Protein AF-A0AAD9M1E2-F1 (afdb_monomer)

Structure (mmCIF, N/CA/C/O backbone):
data_AF-A0AAD9M1E2-F1
#
_entry.id   AF-A0AAD9M1E2-F1
#
loop_
_atom_site.group_PDB
_atom_site.id
_atom_site.type_symbol
_atom_site.label_atom_id
_atom_site.label_alt_id
_atom_site.label_comp_id
_atom_site.label_asym_id
_atom_site.label_entity_id
_atom_site.label_seq_id
_atom_site.pdbx_PDB_ins_code
_atom_site.Cartn_x
_atom_site.Cartn_y
_atom_site.Cartn_z
_atom_site.occupancy
_atom_site.B_iso_or_equiv
_atom_site.auth_seq_id
_atom_site.auth_comp_id
_atom_site.auth_asym_id
_atom_site.auth_atom_id
_atom_site.pdbx_PDB_model_num
ATOM 1 N N . MET A 1 1 ? 12.671 77.437 8.524 1.00 38.94 1 MET A N 1
ATOM 2 C CA . MET A 1 1 ? 13.051 76.058 8.147 1.00 38.94 1 MET A CA 1
ATOM 3 C C . MET A 1 1 ? 11.939 75.132 8.606 1.00 38.94 1 MET A C 1
ATOM 5 O O . MET A 1 1 ? 11.630 75.122 9.789 1.00 38.94 1 MET A O 1
ATOM 9 N N . TYR A 1 2 ? 11.272 74.473 7.661 1.00 37.12 2 TYR A N 1
ATOM 10 C CA . TYR A 1 2 ? 10.116 73.608 7.900 1.00 37.12 2 TYR A CA 1
ATOM 11 C C . TYR A 1 2 ? 10.569 72.243 8.439 1.00 37.12 2 TYR A C 1
ATOM 13 O O . TYR A 1 2 ? 11.378 71.575 7.800 1.00 37.12 2 TYR A O 1
ATOM 21 N N . PHE A 1 3 ? 10.037 71.824 9.589 1.00 41.28 3 PHE A N 1
ATOM 22 C CA . PHE A 1 3 ? 10.132 70.441 10.062 1.00 41.28 3 PHE A CA 1
ATOM 23 C C . PHE A 1 3 ? 9.045 69.613 9.367 1.00 41.28 3 PHE A C 1
ATOM 25 O O . PHE A 1 3 ? 7.863 69.728 9.683 1.00 41.28 3 PHE A O 1
ATOM 32 N N . GLY A 1 4 ? 9.449 68.805 8.386 1.00 37.62 4 GLY A N 1
ATOM 33 C CA . GLY A 1 4 ? 8.592 67.808 7.750 1.00 37.62 4 GLY A CA 1
ATOM 34 C C . GLY A 1 4 ? 8.407 66.603 8.669 1.00 37.62 4 GLY A C 1
ATOM 35 O O . GLY A 1 4 ? 9.309 65.780 8.803 1.00 37.62 4 GLY A O 1
ATOM 36 N N . GLY A 1 5 ? 7.241 66.512 9.309 1.00 40.19 5 GLY A N 1
ATOM 37 C CA . GLY A 1 5 ? 6.805 65.330 10.047 1.00 40.19 5 GLY A CA 1
ATOM 38 C C . GLY A 1 5 ? 6.417 64.205 9.087 1.00 40.19 5 GLY A C 1
ATOM 39 O O . GLY A 1 5 ? 5.435 64.316 8.356 1.00 40.19 5 GLY A O 1
ATOM 40 N N . LEU A 1 6 ? 7.191 63.121 9.092 1.00 43.22 6 LEU A N 1
ATOM 41 C CA . LEU A 1 6 ? 6.899 61.886 8.370 1.00 43.22 6 LEU A CA 1
ATOM 42 C C . LEU A 1 6 ? 6.013 60.992 9.258 1.00 43.22 6 LEU A C 1
ATOM 44 O O . LEU A 1 6 ? 6.499 60.334 10.176 1.00 43.22 6 LEU A O 1
ATOM 48 N N . LEU A 1 7 ? 4.704 60.991 9.007 1.00 45.81 7 LEU A N 1
ATOM 49 C CA . LEU A 1 7 ? 3.738 60.087 9.641 1.00 45.81 7 LEU A CA 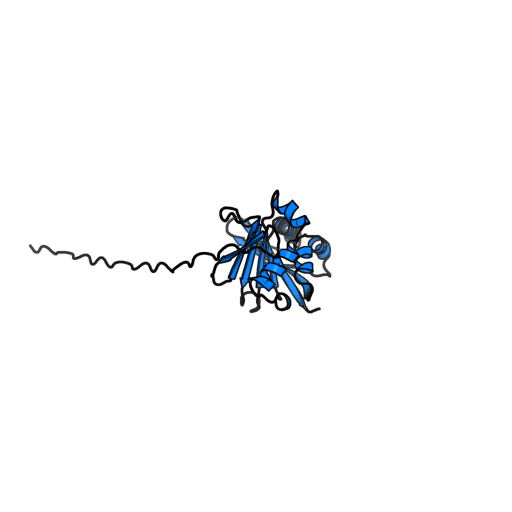1
ATOM 50 C C . LEU A 1 7 ? 3.854 58.690 9.004 1.00 45.81 7 LEU A C 1
ATOM 52 O O . LEU A 1 7 ? 3.371 58.456 7.898 1.00 45.81 7 LEU A O 1
ATOM 56 N N . LEU A 1 8 ? 4.509 57.756 9.700 1.00 45.84 8 LEU A N 1
ATOM 57 C CA . LEU A 1 8 ? 4.527 56.335 9.343 1.00 45.84 8 LEU A CA 1
ATOM 58 C C . LEU A 1 8 ? 3.184 55.689 9.722 1.00 45.84 8 LEU A C 1
ATOM 60 O O . LEU A 1 8 ? 2.919 55.402 10.887 1.00 45.84 8 LEU A O 1
ATOM 64 N N . LEU A 1 9 ? 2.341 55.448 8.717 1.00 44.00 9 LEU A N 1
ATOM 65 C CA . LEU A 1 9 ? 1.159 54.591 8.816 1.00 44.00 9 LEU A CA 1
ATOM 66 C C . LEU A 1 9 ? 1.603 53.128 8.967 1.00 44.00 9 LEU A C 1
ATOM 68 O O . LEU A 1 9 ? 1.932 52.462 7.988 1.00 44.00 9 LEU A O 1
ATOM 72 N N . ILE A 1 10 ? 1.605 52.619 10.198 1.00 46.16 10 ILE A N 1
ATOM 73 C CA . ILE A 1 10 ? 1.730 51.184 10.471 1.00 46.16 10 ILE A CA 1
ATOM 74 C C . ILE A 1 10 ? 0.351 50.560 10.238 1.00 46.16 10 ILE A C 1
ATOM 76 O O . ILE A 1 10 ? -0.554 50.716 11.056 1.00 46.16 10 ILE A O 1
ATOM 80 N N . GLN A 1 11 ? 0.171 49.868 9.113 1.00 40.62 11 GLN A N 1
ATOM 81 C CA . GLN A 1 11 ? -0.991 49.000 8.927 1.00 40.62 11 GLN A CA 1
ATOM 82 C C . GLN A 1 11 ? -0.767 47.680 9.680 1.00 40.62 11 GLN A C 1
ATOM 84 O O . GLN A 1 11 ? 0.259 47.032 9.459 1.00 40.62 11 GLN A O 1
ATOM 89 N N . PRO A 1 12 ? -1.694 47.238 10.548 1.00 50.38 12 PRO A N 1
ATOM 90 C CA . PRO A 1 12 ? -1.612 45.907 11.126 1.00 50.38 12 PRO A CA 1
ATOM 91 C C . PRO A 1 12 ? -1.923 44.869 10.042 1.00 50.38 12 PRO A C 1
ATOM 93 O O . PRO A 1 12 ? -3.037 44.803 9.520 1.00 50.38 12 PRO A O 1
ATOM 96 N N . LEU A 1 13 ? -0.930 44.040 9.712 1.00 41.84 13 LEU A N 1
ATOM 97 C CA . LEU A 1 13 ? -1.149 42.796 8.982 1.00 41.84 13 LEU A CA 1
ATOM 98 C C . LEU A 1 13 ? -2.053 41.900 9.844 1.00 41.84 13 LEU A C 1
ATOM 100 O O . LEU A 1 13 ? -1.608 41.299 10.821 1.00 41.84 13 LEU A O 1
ATOM 104 N N . LEU A 1 14 ? -3.332 41.807 9.486 1.00 38.41 14 LEU A N 1
ATOM 105 C CA . LEU A 1 14 ? -4.215 40.751 9.970 1.00 38.41 14 LEU A CA 1
ATOM 106 C C . LEU A 1 14 ? -3.717 39.422 9.388 1.00 38.41 14 LEU A C 1
ATOM 108 O O . LEU A 1 14 ? -4.047 39.048 8.264 1.00 38.41 14 LEU A O 1
ATOM 112 N N . VAL A 1 15 ? -2.890 38.708 10.152 1.00 49.16 15 VAL A N 1
ATOM 113 C CA . VAL A 1 15 ? -2.584 37.303 9.875 1.00 49.16 15 VAL A CA 1
ATOM 114 C C . VAL A 1 15 ? -3.849 36.514 10.188 1.00 49.16 15 VAL A C 1
ATOM 116 O O . VAL A 1 15 ? -4.173 36.261 11.348 1.00 49.16 15 VAL A O 1
ATOM 119 N N . ALA A 1 16 ? -4.594 36.146 9.147 1.00 42.66 16 ALA A N 1
ATOM 120 C CA . ALA A 1 16 ? -5.658 35.165 9.258 1.00 42.66 16 ALA A CA 1
ATOM 121 C C . ALA A 1 16 ? -5.026 33.822 9.649 1.00 42.66 16 ALA A C 1
ATOM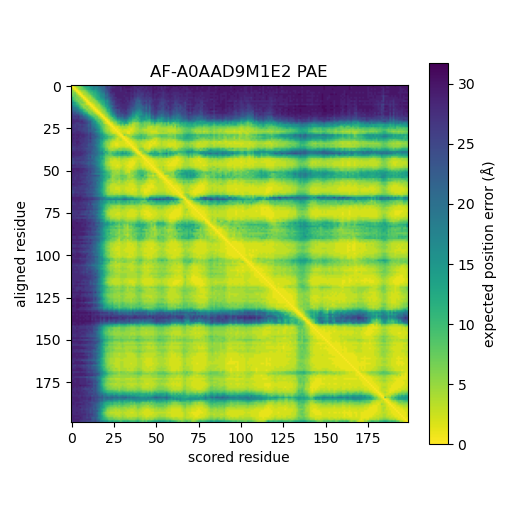 123 O O . ALA A 1 16 ? -4.509 33.088 8.806 1.00 42.66 16 ALA A O 1
ATOM 124 N N . VAL A 1 17 ? -5.034 33.508 10.944 1.00 40.66 17 VAL A N 1
ATOM 125 C CA . VAL A 1 17 ? -4.756 32.156 11.422 1.00 40.66 17 VAL A CA 1
ATOM 126 C C . VAL A 1 17 ? -5.922 31.308 10.933 1.00 40.66 17 VAL A C 1
ATOM 128 O O . VAL A 1 17 ? -7.018 31.362 11.490 1.00 40.66 17 VAL A O 1
ATOM 131 N N . ALA A 1 18 ? -5.720 30.576 9.837 1.00 46.06 18 ALA A N 1
ATOM 132 C CA . ALA A 1 18 ? -6.654 29.542 9.427 1.00 46.06 18 ALA A CA 1
ATOM 133 C C . ALA A 1 18 ? -6.866 28.632 10.642 1.00 46.06 18 ALA A C 1
ATOM 135 O O . ALA A 1 18 ? -5.905 28.058 11.153 1.00 46.06 18 ALA A O 1
ATOM 136 N N . ALA A 1 19 ? -8.098 28.572 11.149 1.00 41.00 19 ALA A N 1
ATOM 137 C CA . ALA A 1 19 ? -8.446 27.744 12.290 1.00 41.00 19 ALA A CA 1
ATOM 138 C C . ALA A 1 19 ? -8.137 26.282 11.943 1.00 41.00 19 ALA A C 1
ATOM 140 O O . ALA A 1 19 ? -8.897 25.618 11.237 1.00 41.00 19 ALA A O 1
ATOM 141 N N . VAL A 1 20 ? -6.986 25.794 12.402 1.00 46.03 20 VAL A N 1
ATOM 142 C CA . VAL A 1 20 ? -6.624 24.381 12.349 1.00 46.03 20 VAL A CA 1
ATOM 143 C C . VAL A 1 20 ? -7.581 23.690 13.315 1.00 46.03 20 VAL A C 1
ATOM 145 O O . VAL A 1 20 ? -7.394 23.749 14.527 1.00 46.03 20 VAL A O 1
ATOM 148 N N . LYS A 1 21 ? -8.672 23.115 12.793 1.00 56.62 21 LYS A N 1
ATOM 149 C CA . LYS A 1 21 ? -9.580 22.292 13.599 1.00 56.62 21 LYS A CA 1
ATOM 150 C C . LYS A 1 21 ? -8.781 21.141 14.208 1.00 56.62 21 LYS A C 1
ATOM 152 O O . LYS A 1 21 ? -8.045 20.456 13.496 1.00 56.62 21 LYS A O 1
ATOM 157 N N . SER A 1 22 ? -8.920 20.966 15.520 1.00 59.03 22 SER A N 1
ATOM 158 C CA . S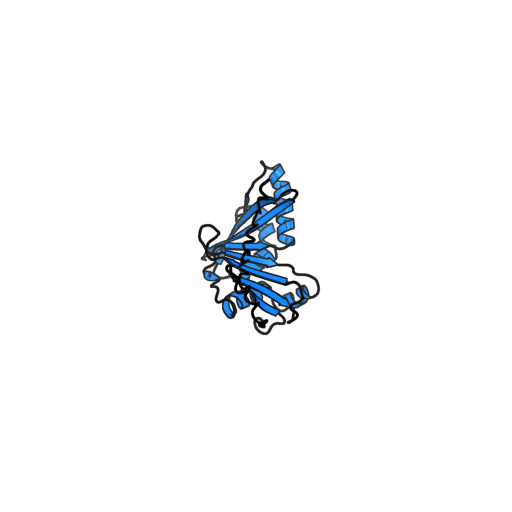ER A 1 22 ? -8.217 19.937 16.283 1.00 59.03 22 SER A CA 1
ATOM 159 C C . SER A 1 22 ? -8.499 18.531 15.732 1.00 59.03 22 SER A C 1
ATOM 161 O O . SER A 1 22 ? -9.607 18.290 15.243 1.00 59.03 22 SER A O 1
ATOM 163 N N . PRO A 1 23 ? -7.531 17.599 15.811 1.00 68.88 23 PRO A N 1
ATOM 164 C CA . PRO A 1 23 ? -7.730 16.204 15.423 1.00 68.88 23 PRO A CA 1
ATOM 165 C C . PRO A 1 23 ? -8.940 15.574 16.124 1.00 68.88 23 PRO A C 1
ATOM 167 O O . PRO A 1 23 ? -9.276 15.932 17.255 1.00 68.88 23 PRO A O 1
ATOM 170 N N . SER A 1 24 ? -9.586 14.609 15.469 1.00 76.50 24 SER A N 1
ATOM 171 C CA . SER A 1 24 ? -10.659 13.829 16.093 1.00 76.50 24 SER A CA 1
ATOM 172 C C . SER A 1 24 ? -10.117 12.970 17.239 1.00 76.50 24 SER A C 1
ATOM 174 O O . SER A 1 24 ? -9.017 12.436 17.114 1.00 76.50 24 SER A O 1
ATOM 176 N N . ALA A 1 25 ? -10.922 12.718 18.274 1.00 81.38 25 ALA A N 1
ATOM 177 C CA . ALA A 1 25 ? -10.550 11.787 19.340 1.00 81.38 25 ALA A CA 1
ATOM 178 C C . ALA A 1 25 ? -10.158 10.391 18.786 1.00 81.38 25 ALA A C 1
ATOM 180 O O . ALA A 1 25 ? -10.819 9.906 17.856 1.00 81.38 25 ALA A O 1
ATOM 181 N N . PRO A 1 26 ? -9.132 9.722 19.352 1.00 84.50 26 PRO A N 1
ATOM 182 C CA . PRO A 1 26 ? -8.697 8.404 18.903 1.00 84.50 26 PRO A CA 1
ATOM 183 C C . PRO A 1 26 ? -9.830 7.377 18.952 1.00 84.50 26 PRO A C 1
ATOM 185 O O . PRO A 1 26 ? -10.454 7.161 19.992 1.00 84.50 26 PRO A O 1
ATOM 188 N N . LYS A 1 27 ? -10.078 6.688 17.835 1.00 87.44 27 LYS A N 1
ATOM 189 C CA . LYS A 1 27 ? -11.092 5.631 17.747 1.00 87.44 27 LYS A CA 1
ATOM 190 C C . LYS A 1 27 ? -10.444 4.269 17.567 1.00 87.44 27 LYS A C 1
ATOM 192 O O . LYS A 1 27 ? -9.662 4.067 16.644 1.00 87.44 27 LYS A O 1
ATOM 197 N N . ARG A 1 28 ? -10.821 3.306 18.408 1.00 87.25 28 ARG A N 1
ATOM 198 C CA . ARG A 1 28 ? -10.347 1.920 18.304 1.00 87.25 28 ARG A CA 1
ATOM 199 C C . ARG A 1 28 ? -10.750 1.302 16.959 1.00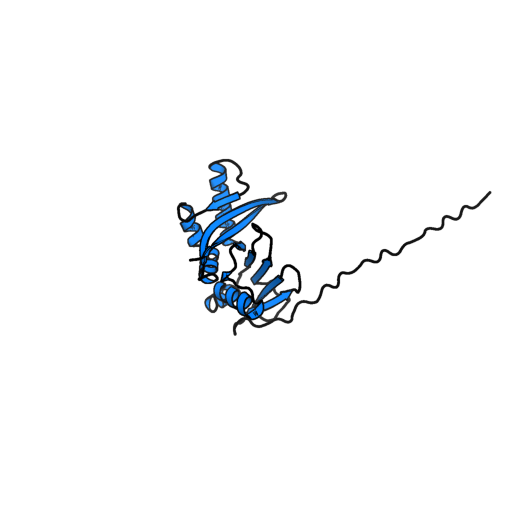 87.25 28 ARG A C 1
ATOM 201 O O . ARG A 1 28 ? -11.913 1.383 16.558 1.00 87.25 28 ARG A O 1
ATOM 208 N N . VAL A 1 29 ? -9.805 0.663 16.277 1.00 85.81 29 VAL A N 1
ATOM 209 C CA . VAL A 1 29 ? -10.013 0.004 14.981 1.00 85.81 29 VAL A CA 1
ATOM 210 C C . VAL A 1 29 ? -10.454 -1.436 15.222 1.00 85.81 29 VAL A C 1
ATOM 212 O O . VAL A 1 29 ? -9.657 -2.251 15.666 1.00 85.81 29 VAL A O 1
ATOM 215 N N . GLY A 1 30 ? -11.716 -1.773 14.949 1.00 71.38 30 GLY A N 1
ATOM 216 C CA . GLY A 1 30 ? -12.187 -3.168 14.890 1.00 71.38 30 GLY A CA 1
ATOM 217 C C . GLY A 1 30 ? -11.771 -4.069 16.065 1.00 71.38 30 GLY A C 1
ATOM 218 O O . GLY A 1 30 ? -11.194 -5.126 15.837 1.00 71.38 30 GLY A O 1
ATOM 219 N N . GLY A 1 31 ? -11.997 -3.639 17.313 1.00 72.56 31 GLY A N 1
ATOM 220 C CA . GLY A 1 31 ? -11.675 -4.426 18.518 1.00 72.56 31 GLY A CA 1
ATOM 221 C C . GLY A 1 31 ? -10.180 -4.654 18.793 1.00 72.56 31 GLY A C 1
ATOM 222 O O . GLY A 1 31 ? -9.849 -5.363 19.739 1.00 72.56 31 GLY A O 1
ATOM 223 N N . SER A 1 32 ? -9.288 -4.056 18.002 1.00 81.44 32 SER A N 1
ATOM 224 C CA . SER A 1 32 ? -7.834 -4.241 18.079 1.00 81.44 32 SER A CA 1
ATOM 225 C C . SER A 1 32 ? -7.134 -3.255 19.005 1.00 81.44 32 SER A C 1
ATOM 227 O O . SER A 1 32 ? -7.735 -2.302 19.488 1.00 81.44 32 SER A O 1
ATOM 229 N N . ASP A 1 33 ? -5.832 -3.422 19.199 1.00 83.94 33 ASP A N 1
ATOM 230 C CA . ASP A 1 33 ? -5.012 -2.468 19.955 1.00 83.94 33 ASP A CA 1
ATOM 231 C C . ASP A 1 33 ? -4.649 -1.209 19.146 1.00 83.94 33 ASP A C 1
ATOM 233 O O . ASP A 1 33 ? -3.924 -0.339 19.633 1.00 83.94 33 ASP A O 1
ATOM 237 N N . PHE A 1 34 ? -5.170 -1.086 17.921 1.00 87.00 34 PHE A N 1
ATOM 238 C CA . PHE A 1 34 ? -4.940 0.061 17.057 1.00 87.00 34 PHE A CA 1
ATOM 239 C C . PHE A 1 34 ? -6.018 1.127 17.213 1.00 87.00 34 PHE A C 1
ATOM 241 O O . PHE A 1 34 ? -7.212 0.840 17.344 1.00 87.00 34 PHE A O 1
ATOM 248 N N . PHE A 1 35 ? -5.587 2.379 17.129 1.00 89.50 35 PHE A N 1
ATOM 249 C CA . PHE A 1 35 ? -6.437 3.556 17.176 1.00 89.50 35 PHE A CA 1
ATOM 250 C C . PHE A 1 35 ? -6.218 4.395 15.921 1.00 89.50 35 PHE A C 1
ATOM 252 O O . PHE A 1 35 ? -5.084 4.621 15.501 1.00 89.50 35 PHE A O 1
ATOM 259 N N . ALA A 1 36 ? -7.319 4.835 15.320 1.00 89.44 36 ALA A N 1
ATOM 260 C CA . ALA A 1 36 ? -7.349 5.733 14.180 1.00 89.44 36 ALA A CA 1
ATOM 261 C C . ALA A 1 36 ? -7.692 7.149 14.644 1.00 89.44 36 ALA A C 1
ATOM 263 O O . ALA A 1 36 ? -8.616 7.349 15.436 1.00 89.44 36 ALA A O 1
ATOM 264 N N . ILE A 1 37 ? -6.953 8.118 14.122 1.00 87.75 37 ILE A N 1
ATOM 265 C CA . ILE A 1 37 ? -7.143 9.544 14.359 1.00 87.75 37 ILE A CA 1
ATOM 266 C C . ILE A 1 37 ? -7.255 10.204 12.992 1.00 87.75 37 ILE A C 1
ATOM 268 O O . ILE A 1 37 ? -6.323 10.143 12.188 1.00 87.75 37 ILE A O 1
ATOM 272 N N . THR A 1 38 ? -8.400 10.815 12.713 1.00 82.31 38 THR A N 1
ATOM 273 C CA . THR A 1 38 ? -8.574 11.662 11.533 1.00 82.31 38 THR A CA 1
ATOM 274 C C . THR A 1 38 ? -8.121 13.084 11.796 1.00 82.31 38 THR A C 1
ATOM 276 O O . THR A 1 38 ? -8.439 13.683 12.825 1.00 82.31 38 THR A O 1
ATOM 279 N N . THR A 1 39 ? -7.435 13.650 10.811 1.00 72.50 39 THR A N 1
ATOM 280 C CA . THR A 1 39 ? -7.345 15.098 10.664 1.00 72.50 39 THR A CA 1
ATOM 281 C C . THR A 1 39 ? -8.440 15.537 9.697 1.00 72.50 39 THR A C 1
ATOM 283 O O . THR A 1 39 ? -8.544 14.996 8.593 1.00 72.50 39 THR A O 1
ATOM 286 N N . ASP A 1 40 ? -9.239 16.533 10.084 1.00 63.91 40 ASP A N 1
ATOM 287 C CA . ASP A 1 40 ? -10.298 17.147 9.257 1.00 63.91 40 ASP A CA 1
ATOM 288 C C . ASP A 1 40 ? -9.716 18.027 8.126 1.00 63.91 40 ASP A C 1
ATOM 290 O O . ASP A 1 40 ? -10.179 19.125 7.820 1.00 63.91 40 ASP A O 1
ATOM 294 N N . THR A 1 41 ? -8.640 17.563 7.502 1.00 65.94 41 THR A N 1
ATOM 295 C CA . THR A 1 41 ? -7.972 18.229 6.390 1.00 65.94 41 THR A CA 1
ATOM 296 C C . THR A 1 41 ? -8.514 17.709 5.067 1.00 65.94 41 THR A C 1
ATOM 298 O O . THR A 1 41 ? -8.873 16.541 4.946 1.00 65.94 41 THR A O 1
ATOM 301 N N . SER A 1 42 ? -8.519 18.559 4.041 1.00 73.81 42 SER A N 1
ATOM 302 C CA . SER A 1 42 ? -8.628 18.122 2.648 1.00 73.81 42 SER A CA 1
ATOM 303 C C . SER A 1 42 ? -7.211 18.075 2.065 1.00 73.81 42 SER A C 1
ATOM 305 O O . SER A 1 42 ? -6.585 19.132 1.957 1.00 73.81 42 SER A O 1
ATOM 307 N N . PRO A 1 43 ? -6.652 16.899 1.725 1.00 81.00 43 PRO A N 1
ATOM 308 C CA . PRO A 1 43 ? -7.274 15.571 1.696 1.00 81.00 43 PRO A CA 1
ATOM 309 C C . PRO A 1 43 ? -7.405 14.893 3.072 1.00 81.00 43 PRO A C 1
ATOM 311 O O . PRO A 1 43 ? -6.581 15.114 3.968 1.00 81.00 43 PRO A O 1
ATOM 314 N N . LEU A 1 44 ? -8.408 14.010 3.191 1.00 87.31 44 LEU A N 1
ATOM 315 C CA . LEU A 1 44 ? -8.663 13.217 4.397 1.00 87.31 44 LEU A CA 1
ATOM 316 C C . LEU A 1 44 ? -7.418 12.398 4.735 1.00 87.31 44 LEU A C 1
ATOM 318 O O . LEU A 1 44 ? -6.972 11.587 3.918 1.00 87.31 44 LEU A O 1
ATOM 322 N N . THR A 1 45 ? -6.875 12.607 5.932 1.00 90.44 45 THR A N 1
ATOM 323 C CA . THR A 1 45 ? -5.702 11.883 6.425 1.00 90.44 45 THR A CA 1
ATOM 324 C C . THR A 1 45 ? -6.044 11.191 7.736 1.00 90.44 45 THR A C 1
ATOM 326 O O . THR A 1 45 ? -6.688 11.767 8.611 1.00 90.44 45 THR A O 1
ATOM 329 N N . ILE A 1 46 ? -5.640 9.930 7.847 1.00 91.50 46 ILE A N 1
ATOM 330 C CA . ILE A 1 46 ? -5.929 9.059 8.977 1.00 91.50 46 ILE A CA 1
ATOM 331 C C . ILE A 1 46 ? -4.613 8.484 9.473 1.00 91.50 46 ILE A C 1
ATOM 333 O O . ILE A 1 46 ? -3.970 7.695 8.777 1.00 91.50 46 ILE A O 1
ATOM 337 N N . ALA A 1 47 ? -4.224 8.890 10.673 1.00 91.00 47 ALA A N 1
ATOM 338 C CA . ALA A 1 47 ? -3.081 8.349 11.381 1.00 91.00 47 ALA A CA 1
ATOM 339 C C . ALA A 1 47 ? -3.531 7.137 12.201 1.00 91.00 47 ALA A C 1
ATOM 341 O O . ALA A 1 47 ? -4.535 7.201 12.911 1.00 91.00 47 ALA A O 1
ATOM 342 N N . ILE A 1 48 ? -2.800 6.031 12.100 1.00 91.06 48 ILE A N 1
ATOM 343 C CA . ILE A 1 48 ? -3.082 4.798 12.834 1.00 91.06 48 ILE A CA 1
ATOM 344 C C . ILE A 1 48 ? -1.897 4.494 13.740 1.00 91.06 48 ILE A C 1
ATOM 346 O O . ILE A 1 48 ? -0.747 4.450 13.294 1.00 91.06 48 ILE A O 1
ATOM 350 N N . ARG A 1 49 ? -2.197 4.285 15.019 1.00 89.62 49 ARG A N 1
ATOM 351 C CA . ARG A 1 49 ? -1.230 4.077 16.100 1.00 89.62 49 ARG A CA 1
ATOM 352 C C . ARG A 1 49 ? -1.591 2.840 16.901 1.00 89.62 49 ARG A C 1
ATOM 354 O O . ARG A 1 49 ? -2.758 2.462 16.964 1.00 89.62 49 ARG A O 1
ATOM 361 N N . MET A 1 50 ? -0.595 2.233 17.531 1.00 86.06 50 MET A N 1
ATOM 362 C CA . MET A 1 50 ? -0.806 1.216 18.555 1.00 86.06 50 MET A CA 1
ATOM 363 C C . MET A 1 50 ? -0.969 1.900 19.919 1.00 86.06 50 MET A C 1
ATOM 365 O O . MET A 1 50 ? -0.077 2.626 20.363 1.00 86.06 50 MET A O 1
ATOM 369 N N . GLY A 1 51 ? -2.102 1.663 20.581 1.00 81.62 51 GLY A N 1
ATOM 370 C CA . GLY A 1 51 ? -2.495 2.371 21.801 1.00 81.62 51 GLY A CA 1
ATOM 371 C C . GLY A 1 51 ? -3.066 3.774 21.549 1.00 81.62 51 GLY A C 1
ATOM 372 O O . GLY A 1 51 ? -3.093 4.270 20.424 1.00 81.62 51 GLY A O 1
ATOM 373 N N . GLN A 1 52 ? -3.555 4.406 22.619 1.00 77.31 52 GLN A N 1
ATOM 374 C CA . GLN A 1 52 ? -4.202 5.730 22.569 1.00 77.31 52 GLN A CA 1
ATOM 375 C C . GLN A 1 52 ? -3.220 6.906 22.639 1.00 77.31 52 GLN A C 1
ATOM 377 O O . GLN A 1 52 ? -3.632 8.052 22.501 1.00 77.31 52 GLN A O 1
ATOM 382 N N . ASP A 1 53 ? -1.938 6.636 22.879 1.00 77.19 53 ASP A N 1
ATOM 383 C CA . ASP A 1 53 ? -0.923 7.664 23.081 1.00 77.19 53 ASP A CA 1
ATOM 384 C C . ASP A 1 53 ? -0.664 8.456 21.789 1.00 77.19 53 ASP A C 1
ATOM 386 O O . ASP A 1 53 ? -0.031 7.974 20.844 1.00 77.19 53 ASP A O 1
ATOM 390 N N . GLU A 1 54 ? -1.158 9.695 21.751 1.00 71.75 54 GLU A N 1
ATOM 391 C CA . GLU A 1 54 ? -1.027 10.574 20.592 1.00 71.75 54 GLU A CA 1
ATOM 392 C C . GLU A 1 54 ? 0.394 11.106 20.367 1.00 71.75 54 GLU A C 1
ATOM 394 O O . GLU A 1 54 ? 0.682 11.632 19.288 1.00 71.75 54 GLU A O 1
ATOM 399 N N . SER A 1 55 ? 1.288 10.959 21.349 1.00 71.75 55 SER A N 1
ATOM 400 C CA . SER A 1 55 ? 2.692 11.357 21.213 1.00 71.75 55 SER A CA 1
ATOM 401 C C . SER A 1 55 ? 3.501 10.362 20.377 1.00 71.75 55 SER A C 1
ATOM 403 O O . SER A 1 55 ? 4.549 10.714 19.829 1.00 71.75 55 SER A O 1
ATOM 405 N N . ARG A 1 56 ? 2.998 9.131 20.208 1.00 75.38 56 ARG A N 1
ATOM 406 C CA . ARG A 1 56 ? 3.654 8.115 19.385 1.00 75.38 56 ARG A CA 1
ATOM 407 C C . ARG A 1 56 ? 3.558 8.452 17.903 1.00 75.38 56 ARG A C 1
ATOM 409 O O . ARG A 1 56 ? 2.529 8.910 17.387 1.00 75.38 56 ARG A O 1
ATOM 416 N N . SER A 1 57 ? 4.643 8.168 17.191 1.00 81.19 57 SER A N 1
ATOM 417 C CA . SER A 1 57 ? 4.628 8.225 15.732 1.00 81.19 57 SER A CA 1
ATOM 418 C C . SER A 1 57 ? 3.613 7.212 15.187 1.00 81.19 57 SER A C 1
ATOM 420 O O . SER A 1 57 ? 3.508 6.109 15.720 1.00 81.19 57 SER A O 1
ATOM 422 N N . PRO A 1 58 ? 2.817 7.575 14.170 1.00 85.88 58 PRO A N 1
ATOM 423 C CA . PRO A 1 58 ? 1.877 6.646 13.562 1.00 85.88 58 PRO A CA 1
ATOM 424 C C . PRO A 1 58 ? 2.602 5.551 12.778 1.00 85.88 58 PRO A C 1
ATOM 426 O O . PRO A 1 58 ? 3.450 5.841 11.934 1.00 85.88 58 PRO A O 1
ATOM 429 N N . MET A 1 59 ? 2.182 4.309 13.006 1.00 90.31 59 MET A N 1
ATOM 430 C CA . MET A 1 59 ? 2.623 3.131 12.258 1.00 90.31 59 MET A CA 1
ATOM 431 C C . MET A 1 59 ? 2.149 3.189 10.802 1.00 90.31 59 MET A C 1
ATOM 433 O O . MET A 1 59 ? 2.875 2.810 9.883 1.00 90.31 59 MET A O 1
ATOM 437 N N . LEU A 1 60 ? 0.912 3.648 10.579 1.00 91.69 60 LEU A N 1
ATOM 438 C CA . LEU A 1 60 ? 0.345 3.830 9.244 1.00 91.69 60 LEU A CA 1
ATOM 439 C C . LEU A 1 60 ? -0.257 5.225 9.115 1.00 91.69 60 LEU A C 1
ATOM 441 O O . LEU A 1 60 ? -0.963 5.692 10.005 1.00 91.69 60 LEU A O 1
ATOM 445 N N . ASN A 1 61 ? -0.048 5.852 7.964 1.00 92.75 61 ASN A N 1
ATOM 446 C CA . ASN A 1 61 ? -0.824 7.009 7.538 1.00 92.75 61 ASN A CA 1
ATOM 447 C C . ASN A 1 61 ? -1.570 6.665 6.255 1.00 92.75 61 ASN A C 1
ATOM 449 O O . ASN A 1 61 ? -0.949 6.291 5.257 1.00 92.75 61 ASN A O 1
ATOM 453 N N . LEU A 1 62 ? -2.890 6.817 6.284 1.00 93.75 62 LEU A N 1
ATOM 454 C CA . LEU A 1 62 ? -3.751 6.693 5.116 1.00 93.75 62 LEU A CA 1
ATOM 455 C C . LEU A 1 62 ? -4.173 8.085 4.674 1.00 93.75 62 LEU A C 1
ATOM 457 O O . LEU A 1 62 ? -4.728 8.841 5.465 1.00 93.75 62 LEU A O 1
ATOM 461 N N . ARG A 1 63 ? -3.944 8.423 3.410 1.00 92.62 63 ARG A N 1
ATOM 462 C CA . ARG A 1 63 ? -4.387 9.687 2.827 1.00 92.62 63 ARG A CA 1
ATOM 463 C C . ARG A 1 63 ? -5.252 9.415 1.614 1.00 92.62 63 ARG A C 1
ATOM 465 O O . ARG A 1 63 ? -4.796 8.810 0.647 1.00 92.62 63 ARG A O 1
ATOM 472 N N . TYR A 1 64 ? -6.497 9.865 1.658 1.00 91.00 64 TYR A N 1
ATOM 473 C CA . TYR A 1 64 ? -7.439 9.709 0.560 1.00 91.00 64 TYR A CA 1
ATOM 474 C C . TYR A 1 64 ? -7.548 10.988 -0.250 1.00 91.00 64 TYR A C 1
ATOM 476 O O . TYR A 1 64 ? -7.926 12.039 0.265 1.00 91.00 64 TYR A O 1
ATOM 484 N N . VAL A 1 65 ? -7.246 10.882 -1.540 1.00 88.50 65 VAL A N 1
ATOM 485 C CA . VAL A 1 65 ? -7.251 12.016 -2.457 1.00 88.50 65 VAL A CA 1
ATOM 486 C C . VAL A 1 65 ? -8.201 11.713 -3.606 1.00 88.50 65 VAL A C 1
ATOM 488 O O . VAL A 1 65 ? -7.974 10.783 -4.374 1.00 88.50 65 VAL A O 1
ATOM 491 N N . SER A 1 66 ? -9.279 12.484 -3.728 1.00 77.69 66 SER A N 1
ATOM 492 C CA . SER A 1 66 ? -10.378 12.191 -4.657 1.00 77.69 66 SER A CA 1
ATOM 493 C C . SER A 1 66 ? -10.042 12.440 -6.135 1.00 77.69 66 SER A C 1
ATOM 495 O O . SER A 1 66 ? -10.624 11.784 -6.997 1.00 77.69 66 SER A O 1
ATOM 497 N N . THR A 1 67 ? -9.111 13.347 -6.456 1.00 66.12 67 THR A N 1
ATOM 498 C CA . THR A 1 67 ? -8.842 13.767 -7.847 1.00 66.12 67 THR A CA 1
ATOM 499 C C . THR A 1 67 ? -7.377 14.140 -8.093 1.00 66.12 67 THR A C 1
ATOM 501 O O . THR A 1 67 ? -7.043 15.315 -8.237 1.00 66.12 67 THR A O 1
ATOM 504 N N . THR A 1 68 ? -6.480 13.158 -8.171 1.00 68.94 68 THR A N 1
ATOM 505 C CA . THR A 1 68 ? -5.048 13.423 -8.432 1.00 68.94 68 THR A CA 1
ATOM 506 C C . THR A 1 68 ? -4.496 12.615 -9.589 1.00 68.94 68 THR A C 1
ATOM 508 O O . THR A 1 68 ? -4.030 13.193 -10.569 1.00 68.94 68 THR A O 1
ATOM 511 N N . TYR A 1 69 ? -4.559 11.287 -9.523 1.00 71.00 69 TYR A N 1
ATOM 512 C CA . TYR A 1 69 ? -3.951 10.447 -10.551 1.00 71.00 69 TYR A CA 1
ATOM 513 C C . TYR A 1 69 ? -4.958 10.109 -11.647 1.00 71.00 69 TYR A C 1
ATOM 515 O O . TYR A 1 69 ? -5.988 9.492 -11.382 1.00 71.00 69 TYR A O 1
ATOM 523 N N . ALA A 1 70 ? -4.690 10.563 -12.875 1.00 75.19 70 ALA A N 1
ATOM 524 C CA . ALA A 1 70 ? -5.588 10.394 -14.022 1.00 75.19 70 ALA A CA 1
ATOM 525 C C . ALA A 1 70 ? -7.049 10.822 -13.739 1.00 75.19 70 ALA A C 1
ATOM 527 O O . ALA A 1 70 ? -7.985 10.241 -14.286 1.00 75.19 70 ALA A O 1
ATOM 528 N N . ARG A 1 71 ? -7.241 11.831 -12.868 1.00 82.50 71 ARG A N 1
ATOM 529 C CA . ARG A 1 71 ? -8.556 12.317 -12.396 1.00 82.50 71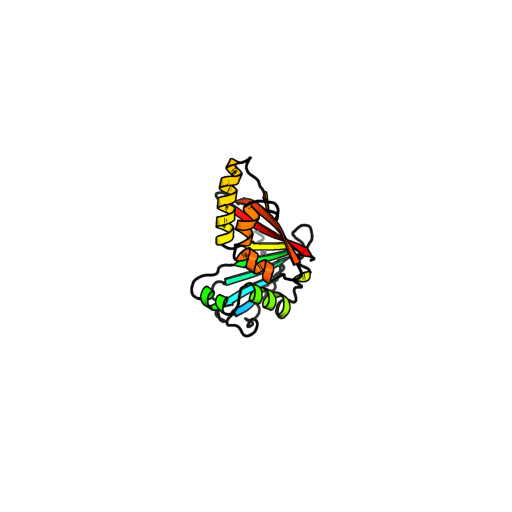 ARG A CA 1
ATOM 530 C C . ARG A 1 71 ? -9.417 11.242 -11.716 1.00 82.50 71 ARG A C 1
ATOM 532 O O . ARG A 1 71 ? -10.642 11.306 -11.765 1.00 82.50 71 ARG A O 1
ATOM 539 N N . LYS A 1 72 ? -8.786 10.257 -11.082 1.00 89.06 72 LYS A N 1
ATOM 540 C CA . LYS A 1 72 ? -9.457 9.224 -10.288 1.00 89.06 72 LYS A CA 1
ATOM 541 C C . LYS A 1 72 ? -8.978 9.273 -8.835 1.00 89.06 72 LYS A C 1
ATOM 543 O O . LYS A 1 72 ? -7.909 9.842 -8.575 1.00 89.06 72 LYS A O 1
ATOM 548 N N . PRO A 1 73 ? -9.742 8.682 -7.900 1.00 91.19 73 PRO A N 1
ATOM 549 C CA . PRO A 1 73 ? -9.341 8.645 -6.507 1.00 91.19 73 PRO A CA 1
ATOM 550 C C . PRO A 1 73 ? -8.079 7.807 -6.304 1.00 91.19 73 PRO A C 1
ATOM 552 O O . PRO A 1 73 ? -7.826 6.836 -7.023 1.00 91.19 73 PRO A O 1
ATOM 555 N N . VAL A 1 74 ? -7.303 8.192 -5.299 1.00 93.00 74 VAL A N 1
ATOM 556 C CA . VAL A 1 74 ? -6.070 7.528 -4.894 1.00 93.00 74 VAL A CA 1
ATOM 557 C C . VAL A 1 74 ? -6.079 7.360 -3.384 1.00 93.00 74 VAL A C 1
ATOM 559 O O . VAL A 1 74 ? -6.374 8.310 -2.653 1.00 93.00 74 VAL A O 1
ATOM 562 N N . LEU A 1 75 ? -5.722 6.166 -2.919 1.00 94.31 75 LEU A N 1
ATOM 563 C CA . LEU A 1 75 ? -5.382 5.943 -1.518 1.00 94.31 75 LEU A CA 1
ATOM 564 C C . LEU A 1 75 ? -3.862 5.891 -1.385 1.00 94.31 75 LEU A C 1
ATOM 566 O O . LEU A 1 75 ? -3.216 5.019 -1.962 1.00 94.31 75 LEU A O 1
ATOM 570 N N . GLU A 1 76 ? -3.285 6.824 -0.642 1.00 94.19 76 GLU A N 1
ATOM 571 C CA . GLU A 1 76 ? -1.872 6.789 -0.283 1.00 94.19 76 GLU A CA 1
ATOM 572 C C . GLU A 1 76 ? -1.714 6.144 1.090 1.00 94.19 76 GLU A C 1
ATOM 574 O O . GLU A 1 76 ? -2.423 6.489 2.034 1.00 94.19 76 GLU A O 1
ATOM 579 N N . ILE A 1 77 ? -0.786 5.204 1.189 1.00 94.94 77 ILE A N 1
ATOM 580 C CA . ILE A 1 77 ? -0.500 4.422 2.382 1.00 94.94 77 ILE A CA 1
ATOM 581 C C . ILE A 1 77 ? 0.984 4.573 2.663 1.00 94.94 77 ILE A C 1
ATOM 583 O O . ILE A 1 77 ? 1.821 4.186 1.846 1.00 94.94 77 ILE A O 1
ATOM 587 N N . ARG A 1 78 ? 1.314 5.136 3.820 1.00 92.88 78 ARG A N 1
ATOM 588 C CA . ARG A 1 78 ? 2.685 5.185 4.321 1.00 92.88 78 ARG A CA 1
ATOM 589 C C . ARG A 1 78 ? 2.791 4.299 5.546 1.00 92.88 78 ARG A C 1
ATOM 591 O O . ARG A 1 78 ? 2.074 4.542 6.513 1.00 92.88 78 ARG A O 1
ATOM 598 N N . ALA A 1 79 ? 3.673 3.310 5.487 1.00 91.62 79 ALA A N 1
ATOM 599 C CA . ALA A 1 79 ? 3.921 2.370 6.564 1.00 91.62 79 ALA A CA 1
ATOM 600 C C . ALA A 1 79 ? 5.315 2.580 7.169 1.00 91.62 79 ALA A C 1
ATOM 602 O O . ALA A 1 79 ? 6.322 2.620 6.461 1.00 91.62 79 ALA A O 1
ATOM 603 N N . SER A 1 80 ? 5.342 2.702 8.491 1.00 87.19 80 SER A N 1
ATOM 604 C CA . SER A 1 80 ? 6.519 2.885 9.341 1.00 87.19 80 SER A CA 1
ATOM 605 C C . SER A 1 80 ? 6.433 1.886 10.494 1.00 87.19 80 SER A C 1
ATOM 607 O O . SER A 1 80 ? 6.235 2.272 11.635 1.00 87.19 80 SER A O 1
ATOM 609 N N . ILE A 1 81 ? 6.483 0.595 10.154 1.00 81.31 81 ILE A N 1
ATOM 610 C CA . ILE A 1 81 ? 6.245 -0.514 11.085 1.00 81.31 81 ILE A CA 1
ATOM 611 C C . ILE A 1 81 ? 7.566 -0.960 11.715 1.00 81.31 81 ILE A C 1
ATOM 613 O O . ILE A 1 81 ? 8.420 -1.537 11.028 1.00 81.31 81 ILE A O 1
ATOM 617 N N . GLU A 1 82 ? 7.708 -0.778 13.025 1.00 72.69 82 GLU A N 1
ATOM 618 C CA . GLU A 1 82 ? 8.933 -1.110 13.764 1.00 72.69 82 GLU A CA 1
ATOM 619 C C . GLU A 1 82 ? 8.647 -1.806 15.112 1.00 72.69 82 GLU A C 1
ATOM 621 O O . GLU A 1 82 ? 7.576 -1.675 15.698 1.00 72.69 82 GLU A O 1
ATOM 626 N N . GLY A 1 83 ? 9.619 -2.578 15.617 1.00 76.62 83 GLY A N 1
ATOM 627 C CA . GLY A 1 83 ? 9.583 -3.144 16.975 1.00 76.62 83 GLY A CA 1
ATOM 628 C C . GLY A 1 83 ? 8.320 -3.951 17.320 1.00 76.62 83 GLY A C 1
ATOM 629 O O . GLY A 1 83 ? 7.947 -4.882 16.602 1.00 76.62 83 GLY A O 1
ATOM 630 N N . ASP A 1 84 ? 7.683 -3.599 18.442 1.00 71.88 84 ASP A N 1
ATOM 631 C CA . ASP A 1 84 ? 6.511 -4.289 19.005 1.00 71.88 84 ASP A CA 1
ATOM 632 C C . ASP A 1 84 ? 5.261 -4.225 18.114 1.00 71.88 84 ASP A C 1
ATOM 634 O O . ASP A 1 84 ? 4.388 -5.089 18.213 1.00 71.88 84 ASP A O 1
ATOM 638 N N . GLU A 1 85 ? 5.189 -3.262 17.191 1.00 76.31 85 GLU A N 1
ATOM 639 C CA . GLU A 1 85 ? 4.093 -3.160 16.225 1.00 76.31 85 GLU A CA 1
ATOM 640 C C . GLU A 1 85 ? 4.027 -4.392 15.321 1.00 76.31 85 GLU A C 1
ATOM 642 O O . GLU A 1 85 ? 2.937 -4.861 14.993 1.00 76.31 85 GLU A O 1
ATOM 647 N N . LYS A 1 86 ? 5.183 -4.981 14.980 1.00 75.75 86 LYS A N 1
ATOM 648 C CA . LYS A 1 86 ? 5.246 -6.193 14.151 1.00 75.75 86 LYS A CA 1
ATOM 649 C C . LYS A 1 86 ? 4.506 -7.366 14.788 1.00 75.75 86 LYS A C 1
ATOM 651 O O . LYS A 1 86 ? 3.756 -8.043 14.096 1.00 75.75 86 LYS A O 1
ATOM 656 N N . LYS A 1 87 ? 4.655 -7.563 16.102 1.00 74.38 87 LYS A N 1
ATOM 657 C CA . LYS A 1 87 ? 3.962 -8.636 16.836 1.00 74.38 87 LYS A CA 1
ATOM 658 C C . LYS A 1 87 ? 2.449 -8.423 16.842 1.00 74.38 87 LYS A C 1
ATOM 660 O O . LYS A 1 87 ? 1.681 -9.367 16.691 1.00 74.38 87 LYS A O 1
ATOM 665 N N . SER A 1 88 ? 2.000 -7.178 16.984 1.00 76.81 88 SER A N 1
ATOM 666 C CA . SER A 1 88 ? 0.571 -6.846 16.913 1.00 76.81 88 SER A CA 1
ATOM 667 C C . SER A 1 88 ? -0.004 -7.072 15.509 1.00 76.81 88 SER A C 1
ATOM 669 O O . SER A 1 88 ? -1.144 -7.521 15.376 1.00 76.81 88 SER A O 1
ATOM 671 N N . LEU A 1 89 ? 0.791 -6.840 14.460 1.00 81.31 89 LEU A N 1
ATOM 672 C CA . LEU A 1 89 ? 0.394 -7.099 13.074 1.00 81.31 89 LEU A CA 1
ATOM 673 C C . LEU A 1 89 ? 0.263 -8.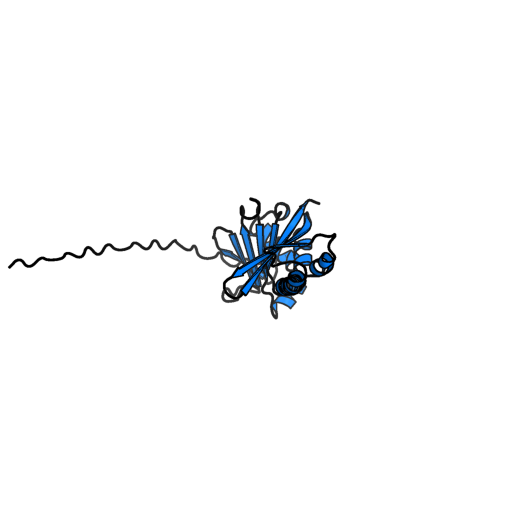588 12.723 1.00 81.31 89 LEU A C 1
ATOM 675 O O . LEU A 1 89 ? -0.460 -8.915 11.783 1.00 81.31 89 LEU A O 1
ATOM 679 N N . GLU A 1 90 ? 0.888 -9.495 13.480 1.00 76.62 90 GLU A N 1
ATOM 680 C CA . GLU A 1 90 ? 0.643 -10.941 13.345 1.00 76.62 90 GLU A CA 1
ATOM 681 C C . GLU A 1 90 ? -0.800 -11.299 13.721 1.00 76.62 90 GLU A C 1
ATOM 683 O O . GLU A 1 90 ? -1.426 -12.142 13.081 1.00 76.62 90 GLU A O 1
ATOM 688 N N . LYS A 1 91 ? -1.353 -10.624 14.738 1.00 80.69 91 LYS A N 1
ATOM 689 C CA . LYS A 1 91 ? -2.741 -10.822 15.183 1.00 80.69 91 LYS A CA 1
ATOM 690 C C . LYS A 1 91 ? -3.739 -10.114 14.277 1.00 80.69 91 LYS A C 1
ATOM 692 O O . LYS A 1 91 ? -4.844 -10.612 14.071 1.00 80.69 91 LYS A O 1
ATOM 697 N N . GLN A 1 92 ? -3.369 -8.948 13.751 1.00 84.56 92 GLN A N 1
ATOM 698 C CA . GLN A 1 92 ? -4.203 -8.202 12.820 1.00 84.56 92 GLN A CA 1
ATOM 699 C C . GLN A 1 92 ? -3.369 -7.624 11.670 1.00 84.56 92 GLN A C 1
ATOM 701 O O . GLN A 1 92 ? -2.735 -6.580 11.828 1.00 84.56 92 GLN A O 1
ATOM 706 N N . PRO A 1 93 ? -3.411 -8.257 10.484 1.00 89.06 93 PRO A N 1
ATOM 707 C CA . PRO A 1 93 ? -2.625 -7.818 9.341 1.00 89.06 93 PRO A CA 1
ATOM 708 C C . PRO A 1 93 ? -2.954 -6.387 8.913 1.00 89.06 93 PRO A C 1
ATOM 710 O O . PRO A 1 93 ? -4.112 -5.960 8.967 1.00 89.06 93 PRO A O 1
ATOM 713 N N . VAL A 1 94 ? -1.960 -5.683 8.362 1.00 90.50 94 VAL A N 1
ATOM 714 C CA . VAL A 1 94 ? -2.100 -4.319 7.812 1.00 90.50 94 VAL A CA 1
ATOM 715 C C . VAL A 1 94 ? -3.284 -4.216 6.844 1.00 90.50 94 VAL A C 1
ATOM 717 O O . VAL A 1 94 ? -4.033 -3.242 6.872 1.00 90.50 94 VAL A O 1
ATOM 720 N N . SER A 1 95 ? -3.515 -5.246 6.026 1.00 92.25 95 SER A N 1
ATOM 721 C CA . SER A 1 95 ? -4.642 -5.310 5.088 1.00 92.25 95 SER A CA 1
ATOM 722 C C . SER A 1 95 ? -6.012 -5.251 5.779 1.00 92.25 95 SER A C 1
ATOM 724 O O . SER A 1 95 ? -6.943 -4.637 5.253 1.00 92.25 95 SER A O 1
ATOM 726 N N . THR A 1 96 ? -6.136 -5.838 6.971 1.00 91.38 96 THR A N 1
ATOM 727 C CA . THR A 1 96 ? -7.354 -5.803 7.796 1.00 91.38 96 THR A CA 1
ATOM 728 C C . THR A 1 96 ? -7.551 -4.428 8.420 1.00 91.38 96 THR A C 1
ATOM 730 O O . THR A 1 96 ? -8.662 -3.903 8.397 1.00 91.38 96 THR A O 1
ATOM 733 N N . ILE A 1 97 ? -6.472 -3.812 8.908 1.00 91.19 97 ILE A N 1
ATOM 734 C CA . ILE A 1 97 ? -6.502 -2.453 9.461 1.00 91.19 97 ILE A CA 1
ATOM 735 C C . ILE A 1 97 ? -6.920 -1.453 8.378 1.00 91.19 97 ILE A C 1
ATOM 737 O O . ILE A 1 97 ? -7.823 -0.650 8.607 1.00 91.19 97 ILE A O 1
ATOM 741 N N . ILE A 1 98 ? -6.330 -1.535 7.177 1.00 92.38 98 ILE A N 1
ATOM 742 C CA . ILE A 1 98 ? -6.707 -0.692 6.033 1.00 92.38 98 ILE A CA 1
ATOM 743 C C . ILE A 1 98 ? -8.198 -0.841 5.744 1.00 92.38 98 ILE A C 1
ATOM 745 O O . ILE A 1 98 ? -8.888 0.171 5.645 1.00 92.38 98 ILE A O 1
ATOM 749 N N . LYS A 1 99 ? -8.712 -2.075 5.641 1.00 91.38 99 LYS A N 1
ATOM 750 C CA . LYS A 1 99 ? -10.143 -2.324 5.418 1.00 91.38 99 LYS A CA 1
ATOM 751 C C . LYS A 1 99 ? -10.996 -1.674 6.499 1.00 91.38 99 LYS A C 1
ATOM 753 O O . LYS A 1 99 ? -11.793 -0.813 6.161 1.00 91.38 99 LYS A O 1
ATOM 758 N N . ALA A 1 100 ? -10.773 -2.005 7.769 1.00 89.56 100 ALA A N 1
ATOM 759 C CA . ALA A 1 100 ? -11.575 -1.497 8.880 1.00 89.56 100 ALA A CA 1
ATOM 760 C C . ALA A 1 100 ? -11.564 0.039 8.951 1.00 89.56 100 ALA A C 1
ATOM 762 O O . ALA A 1 100 ? -12.605 0.680 9.079 1.00 89.56 100 ALA A O 1
ATOM 763 N N . VAL A 1 101 ? -10.396 0.668 8.806 1.00 89.19 101 VAL A N 1
ATOM 764 C CA . VAL A 1 101 ? -10.289 2.132 8.844 1.00 89.19 101 VAL A CA 1
ATOM 765 C C . VAL A 1 101 ? -10.970 2.770 7.632 1.00 89.19 101 VAL A C 1
ATOM 767 O O . VAL A 1 101 ? -11.684 3.762 7.766 1.00 89.19 101 VAL A O 1
ATOM 770 N N . THR A 1 102 ? -10.796 2.211 6.439 1.00 88.62 102 THR A N 1
ATOM 771 C CA . THR A 1 102 ? -11.391 2.794 5.230 1.00 88.62 102 THR A CA 1
ATOM 772 C C . THR A 1 102 ? -12.899 2.568 5.161 1.00 88.62 102 THR A C 1
ATOM 774 O O . THR A 1 102 ? -13.620 3.536 4.936 1.00 88.62 102 THR A O 1
ATOM 777 N N . SER A 1 103 ? -13.408 1.361 5.422 1.00 83.12 103 SER A N 1
ATOM 778 C CA . SER A 1 103 ? -14.844 1.055 5.367 1.00 83.12 103 SER A CA 1
ATOM 779 C C . SER A 1 103 ? -15.614 1.588 6.570 1.00 83.12 103 SER A C 1
ATOM 781 O O . SER A 1 103 ? -16.660 2.223 6.407 1.00 83.12 103 SER A O 1
ATOM 783 N N . ASP A 1 104 ? -15.117 1.350 7.784 1.00 78.19 104 ASP A N 1
ATOM 784 C CA . ASP A 1 104 ? -15.926 1.518 8.992 1.00 78.19 104 ASP A CA 1
ATOM 785 C C . ASP A 1 104 ? -15.813 2.937 9.522 1.00 78.19 104 ASP A C 1
ATOM 787 O O . ASP A 1 104 ? -16.818 3.517 9.953 1.00 78.19 104 ASP A O 1
ATOM 791 N N . TYR A 1 105 ? -14.608 3.502 9.452 1.00 79.38 105 TYR A N 1
ATOM 792 C CA . TYR A 1 105 ? -14.319 4.834 9.959 1.00 79.38 105 TYR A CA 1
ATOM 793 C C . TYR A 1 105 ? -14.491 5.909 8.887 1.00 79.38 105 TYR A C 1
ATOM 795 O O . TYR A 1 105 ? -15.302 6.812 9.065 1.00 79.38 105 TYR A O 1
ATOM 803 N N . ALA A 1 106 ? -13.808 5.779 7.750 1.00 82.81 106 ALA A N 1
ATOM 804 C CA . ALA A 1 106 ? -13.761 6.829 6.733 1.00 82.81 106 ALA A CA 1
ATOM 805 C C . ALA A 1 106 ? -14.830 6.725 5.634 1.00 82.81 106 ALA A C 1
ATOM 807 O O . ALA A 1 106 ? -14.949 7.626 4.806 1.00 82.81 106 ALA A O 1
ATOM 808 N N . LYS A 1 107 ? -15.592 5.623 5.599 1.00 87.50 107 LYS A N 1
ATOM 809 C CA . LYS A 1 107 ? -16.613 5.328 4.574 1.00 87.50 107 LYS A CA 1
ATOM 810 C C . LYS A 1 107 ? -16.080 5.385 3.132 1.00 87.50 107 LYS A C 1
ATOM 812 O O . LYS A 1 107 ? -16.812 5.690 2.191 1.00 87.50 107 LYS A O 1
ATOM 817 N N . ILE A 1 108 ? -14.804 5.058 2.948 1.00 88.81 108 ILE A N 1
ATOM 818 C CA . ILE A 1 108 ? -14.128 4.994 1.654 1.00 88.81 108 ILE A CA 1
ATOM 819 C C . ILE A 1 108 ? -14.396 3.635 1.014 1.00 88.81 108 ILE A C 1
ATOM 821 O O . ILE A 1 108 ? -14.142 2.578 1.591 1.00 88.81 108 ILE A O 1
ATOM 825 N N . LYS A 1 109 ? -14.875 3.671 -0.227 1.00 90.25 109 LYS A N 1
ATOM 826 C CA . LYS A 1 109 ? -15.183 2.491 -1.034 1.00 90.25 109 LYS A CA 1
ATOM 827 C C . LYS A 1 109 ? -13.926 1.957 -1.721 1.00 90.25 109 LYS A C 1
ATOM 829 O O . LYS A 1 109 ? -13.534 2.442 -2.782 1.00 90.25 109 LYS A O 1
ATOM 834 N N . LEU A 1 110 ? -13.272 0.963 -1.114 1.00 90.56 110 LEU A N 1
ATOM 835 C CA . LEU A 1 110 ? -12.044 0.359 -1.656 1.00 90.56 110 LEU A CA 1
ATOM 836 C C . LEU A 1 110 ? -12.245 -0.274 -3.043 1.00 90.56 110 LEU A C 1
ATOM 838 O O . LEU A 1 110 ? -11.357 -0.218 -3.891 1.00 90.56 110 LEU A O 1
ATOM 842 N N . ASP A 1 111 ? -13.431 -0.815 -3.317 1.00 90.50 111 ASP A N 1
ATOM 843 C CA . ASP A 1 111 ? -13.831 -1.345 -4.624 1.00 90.50 111 ASP A CA 1
ATOM 844 C C . ASP A 1 111 ? -13.887 -0.267 -5.717 1.00 90.50 111 ASP A C 1
ATOM 846 O O . ASP A 1 111 ? -13.874 -0.594 -6.904 1.00 90.50 111 ASP A O 1
ATOM 850 N N . GLN A 1 112 ? -13.896 1.015 -5.355 1.00 89.81 112 GLN A N 1
ATOM 851 C CA . GLN A 1 112 ? -13.863 2.143 -6.281 1.00 89.81 112 GLN A CA 1
ATOM 852 C C . GLN A 1 112 ? -12.466 2.735 -6.462 1.00 89.81 112 GLN A C 1
ATOM 854 O O . GLN A 1 112 ? -12.326 3.638 -7.279 1.00 89.81 112 GLN A O 1
ATOM 859 N N . MET A 1 113 ? -11.441 2.230 -5.766 1.00 91.88 113 MET A N 1
ATOM 860 C CA . MET A 1 113 ? -10.073 2.749 -5.840 1.00 91.88 113 MET A CA 1
ATOM 861 C C . MET A 1 113 ? -9.294 2.093 -6.991 1.00 91.88 113 MET A C 1
ATOM 863 O O . MET A 1 113 ? -8.976 0.906 -6.921 1.00 91.88 113 MET A O 1
ATOM 867 N N . PRO A 1 114 ? -8.970 2.827 -8.070 1.00 93.88 114 PRO A N 1
ATOM 868 C CA . PRO A 1 114 ? -8.145 2.309 -9.157 1.00 93.88 114 PRO A CA 1
ATOM 869 C C . PRO A 1 114 ? -6.645 2.449 -8.889 1.00 93.88 114 PRO A C 1
ATOM 871 O O . PRO A 1 114 ? -5.860 1.819 -9.590 1.00 93.88 114 PRO A O 1
ATOM 874 N N . TYR A 1 115 ? -6.245 3.272 -7.917 1.00 95.31 115 TYR A N 1
ATOM 875 C CA . TYR A 1 115 ? -4.847 3.586 -7.652 1.00 95.31 115 TYR A CA 1
ATOM 876 C C . TYR A 1 115 ? -4.562 3.554 -6.155 1.00 95.31 115 TYR A C 1
ATOM 878 O O . TYR A 1 115 ? -5.276 4.173 -5.361 1.00 95.31 115 TYR A O 1
ATOM 886 N N . VAL A 1 116 ? -3.486 2.864 -5.786 1.00 95.69 116 VAL A N 1
ATOM 887 C CA . VAL A 1 116 ? -2.960 2.846 -4.422 1.00 95.69 116 VAL A CA 1
ATOM 888 C C . VAL A 1 116 ? -1.490 3.213 -4.474 1.00 95.69 116 VAL A C 1
ATOM 890 O O . VAL A 1 116 ? -0.714 2.569 -5.170 1.00 95.69 116 VAL A O 1
ATOM 893 N N . ILE A 1 117 ? -1.094 4.248 -3.745 1.00 94.50 117 ILE A N 1
ATOM 894 C CA . ILE A 1 117 ? 0.322 4.551 -3.542 1.00 94.50 117 ILE A CA 1
ATOM 895 C C . ILE A 1 117 ? 0.732 3.911 -2.237 1.00 94.50 117 ILE A C 1
ATOM 897 O O . ILE A 1 117 ? 0.107 4.174 -1.215 1.00 94.50 117 ILE A O 1
ATOM 901 N N . TYR A 1 118 ? 1.786 3.110 -2.264 1.00 94.12 118 TYR A N 1
ATOM 902 C CA . TYR A 1 118 ? 2.296 2.465 -1.064 1.00 94.12 118 TYR A CA 1
ATOM 903 C C . TYR A 1 118 ? 3.750 2.850 -0.850 1.00 94.12 118 TYR A C 1
ATOM 905 O O . TYR A 1 118 ? 4.564 2.801 -1.774 1.00 94.12 118 TYR A O 1
ATOM 913 N N . GLN A 1 119 ? 4.053 3.273 0.367 1.00 91.00 119 GLN A N 1
ATOM 914 C CA . GLN A 1 119 ? 5.372 3.714 0.781 1.00 91.00 119 GLN A CA 1
ATOM 915 C C . GLN A 1 119 ? 5.772 2.943 2.028 1.00 91.00 119 GLN A C 1
ATOM 917 O O . GLN A 1 119 ? 5.228 3.178 3.105 1.00 91.00 119 GLN A O 1
ATOM 922 N N . ASP A 1 120 ? 6.748 2.060 1.875 1.00 88.62 120 ASP A N 1
ATOM 923 C CA . ASP A 1 120 ? 7.475 1.446 2.974 1.00 88.62 120 ASP A CA 1
ATOM 924 C C . ASP A 1 120 ? 8.964 1.337 2.615 1.00 88.62 120 ASP A C 1
ATOM 926 O O . ASP A 1 120 ? 9.389 1.638 1.492 1.00 88.62 120 ASP A O 1
ATOM 930 N N . TYR A 1 121 ? 9.769 0.950 3.599 1.00 84.31 121 TYR A N 1
ATOM 931 C CA . TYR A 1 121 ? 11.213 0.842 3.430 1.00 84.31 121 TYR A CA 1
ATOM 932 C C . TYR A 1 121 ? 11.622 -0.329 2.518 1.00 84.31 121 TYR A C 1
ATOM 934 O O . TYR A 1 121 ? 12.511 -0.173 1.685 1.00 84.31 121 TYR A O 1
ATOM 942 N N . GLN A 1 122 ? 10.951 -1.483 2.617 1.00 84.06 122 GLN A N 1
ATOM 943 C CA . GLN A 1 122 ? 11.280 -2.662 1.803 1.00 84.06 122 GLN A CA 1
ATOM 944 C C . GLN A 1 122 ? 11.067 -2.407 0.307 1.00 84.06 122 GLN A C 1
ATOM 946 O O . GLN A 1 122 ? 11.932 -2.713 -0.514 1.00 84.06 122 GLN A O 1
ATOM 951 N N . LEU A 1 123 ? 9.932 -1.809 -0.056 1.00 87.19 123 LEU A N 1
ATOM 952 C CA . LEU A 1 123 ? 9.612 -1.449 -1.430 1.00 87.19 123 LEU A CA 1
ATOM 953 C C . LEU A 1 123 ? 10.559 -0.364 -1.942 1.00 87.19 123 LEU A C 1
ATOM 955 O O . LEU A 1 123 ? 10.927 -0.389 -3.113 1.00 87.19 123 LEU A O 1
ATOM 959 N N . TRP A 1 124 ? 10.986 0.563 -1.079 1.00 86.69 124 TRP A N 1
ATOM 960 C CA . TRP A 1 124 ? 11.998 1.557 -1.435 1.00 86.69 124 TRP A CA 1
ATOM 961 C C . TRP A 1 124 ? 13.339 0.912 -1.805 1.00 86.69 124 TRP A C 1
ATOM 963 O O . TRP A 1 124 ? 13.906 1.275 -2.836 1.00 86.69 124 TRP A O 1
ATOM 973 N N . GLU A 1 125 ? 13.822 -0.060 -1.026 1.00 87.94 125 GLU A N 1
ATOM 974 C CA . GLU A 1 125 ? 15.059 -0.793 -1.335 1.00 87.94 125 GLU A CA 1
ATOM 975 C C . GLU A 1 125 ? 14.937 -1.607 -2.631 1.00 87.94 125 GLU A C 1
ATOM 977 O O . GLU A 1 125 ? 15.814 -1.519 -3.493 1.00 87.94 125 GLU A O 1
ATOM 982 N N . LEU A 1 126 ? 13.820 -2.321 -2.829 1.00 89.81 126 LEU A N 1
ATOM 983 C CA . LEU A 1 126 ? 13.570 -3.074 -4.065 1.00 89.81 126 LEU A CA 1
ATOM 984 C C . LEU A 1 126 ? 13.618 -2.155 -5.292 1.00 89.81 126 LEU A C 1
ATOM 986 O O . LEU A 1 126 ? 14.341 -2.404 -6.258 1.00 89.81 126 LEU A O 1
ATOM 990 N N . VAL A 1 127 ? 12.875 -1.049 -5.230 1.00 88.50 127 VAL A N 1
ATOM 991 C CA . VAL A 1 127 ? 12.826 -0.047 -6.297 1.00 88.50 127 VAL A CA 1
ATOM 992 C C . VAL A 1 127 ? 14.199 0.578 -6.534 1.00 88.50 127 VAL A C 1
ATOM 994 O O . VAL A 1 127 ? 14.567 0.848 -7.677 1.00 88.50 127 VAL A O 1
ATOM 997 N N . ARG A 1 128 ? 14.968 0.832 -5.475 1.00 85.12 128 ARG A N 1
ATOM 998 C CA . ARG A 1 128 ? 16.315 1.392 -5.579 1.00 85.12 128 ARG A CA 1
ATOM 999 C C . ARG A 1 128 ? 17.271 0.419 -6.268 1.00 85.12 128 ARG A C 1
ATOM 1001 O O . ARG A 1 128 ? 18.028 0.872 -7.130 1.00 85.12 128 ARG A O 1
ATOM 1008 N N . SER A 1 129 ? 17.223 -0.871 -5.927 1.00 84.81 129 SER A N 1
ATOM 1009 C CA . SER A 1 129 ? 18.016 -1.920 -6.586 1.00 84.81 129 SER A CA 1
ATOM 1010 C C . SER A 1 129 ? 17.688 -1.966 -8.071 1.00 84.81 129 SER A C 1
ATOM 1012 O O . SER A 1 129 ? 18.563 -1.742 -8.911 1.00 84.81 129 SER A O 1
ATOM 1014 N N . TYR A 1 130 ? 16.398 -2.072 -8.385 1.00 82.75 130 TYR A N 1
ATOM 1015 C CA . TYR A 1 130 ? 15.889 -2.043 -9.748 1.00 82.75 130 TYR A CA 1
ATOM 1016 C C . TYR A 1 130 ? 16.349 -0.800 -10.506 1.00 82.75 130 TYR A C 1
ATOM 1018 O O . TYR A 1 130 ? 16.883 -0.899 -11.602 1.00 82.75 130 TYR A O 1
ATOM 1026 N N . ALA A 1 131 ? 16.188 0.392 -9.926 1.00 77.44 131 ALA A N 1
ATOM 1027 C CA . ALA A 1 131 ? 16.573 1.639 -10.574 1.00 77.44 131 ALA A CA 1
ATOM 1028 C C . ALA A 1 131 ? 18.089 1.729 -10.799 1.00 77.44 131 ALA A C 1
ATOM 1030 O O . ALA A 1 131 ? 18.534 2.442 -11.696 1.00 77.44 131 ALA A O 1
ATOM 1031 N N . SER A 1 132 ? 18.901 1.049 -9.988 1.00 75.81 132 SER A N 1
ATOM 1032 C CA . SER A 1 132 ? 20.350 0.974 -10.192 1.00 75.81 132 SER A CA 1
ATOM 1033 C C . SER A 1 132 ? 20.726 0.032 -11.341 1.00 75.81 132 SER A C 1
ATOM 1035 O O . SER A 1 132 ? 21.630 0.349 -12.116 1.00 75.81 132 SER A O 1
ATOM 1037 N N . GLU A 1 133 ? 19.993 -1.069 -11.506 1.00 72.25 133 GLU A N 1
ATOM 1038 C CA . GLU A 1 133 ? 20.157 -2.032 -12.599 1.00 72.25 133 GLU A CA 1
ATOM 1039 C C . GLU A 1 133 ? 19.587 -1.492 -13.917 1.00 72.25 133 GLU A C 1
ATOM 1041 O O . GLU A 1 133 ? 20.243 -1.546 -14.954 1.00 72.25 133 GLU A O 1
ATOM 1046 N N . SER A 1 134 ? 18.417 -0.854 -13.879 1.00 61.38 134 SER A N 1
ATOM 1047 C CA . SER A 1 134 ? 17.748 -0.266 -15.041 1.00 61.38 134 SER A CA 1
ATOM 1048 C C . SER A 1 134 ? 18.495 0.951 -15.599 1.00 61.38 134 SER A C 1
ATOM 1050 O O . SER A 1 134 ? 18.485 1.183 -16.807 1.00 61.38 134 SER A O 1
ATOM 1052 N N . VAL A 1 135 ? 19.201 1.713 -14.751 1.00 54.56 135 VAL A N 1
ATOM 1053 C CA . VAL A 1 135 ? 20.097 2.804 -15.186 1.00 54.56 135 VAL A CA 1
ATOM 1054 C C . VAL A 1 135 ? 21.280 2.272 -16.003 1.00 54.56 135 VAL A C 1
ATOM 1056 O O . VAL A 1 135 ? 21.789 2.998 -16.857 1.00 54.56 135 VAL A O 1
ATOM 1059 N N . LYS A 1 136 ? 21.681 1.004 -15.818 1.00 51.38 136 LYS A N 1
ATOM 1060 C CA . LYS A 1 136 ? 22.642 0.337 -16.712 1.00 51.38 136 LYS A CA 1
ATOM 1061 C C . LYS A 1 136 ? 22.007 -0.075 -18.048 1.00 51.38 136 LYS A C 1
ATOM 1063 O O . LYS A 1 136 ? 22.736 -0.276 -19.013 1.00 51.38 136 LYS A O 1
ATOM 1068 N N . LEU A 1 137 ? 20.675 -0.172 -18.124 1.00 46.97 137 LEU A N 1
ATOM 1069 C CA . LEU A 1 137 ? 19.953 -0.773 -19.250 1.00 46.97 137 LEU A CA 1
ATOM 1070 C C . LEU A 1 137 ? 19.350 0.205 -20.264 1.00 46.97 137 LEU A C 1
ATOM 1072 O O . LEU A 1 137 ? 19.069 -0.251 -21.367 1.00 46.97 137 LEU A O 1
ATOM 1076 N N . ARG A 1 138 ? 19.166 1.500 -19.953 1.00 50.41 138 ARG A N 1
ATOM 1077 C CA . ARG A 1 138 ? 18.945 2.622 -20.908 1.00 50.41 138 ARG A CA 1
ATOM 1078 C C . ARG A 1 138 ? 18.491 3.875 -20.146 1.00 50.41 138 ARG A C 1
ATOM 1080 O O . ARG A 1 138 ? 17.346 3.972 -19.717 1.00 50.41 138 ARG A O 1
ATOM 1087 N N . GLY A 1 139 ? 19.362 4.880 -20.060 1.00 56.53 139 GLY A N 1
ATOM 1088 C CA . GLY A 1 139 ? 18.994 6.231 -19.620 1.00 56.53 139 GLY A CA 1
ATOM 1089 C C . GLY A 1 139 ? 18.533 6.353 -18.160 1.00 56.53 139 GLY A C 1
ATOM 1090 O O . GLY A 1 139 ? 18.582 5.415 -17.371 1.00 56.53 139 GLY A O 1
ATOM 1091 N N . ARG A 1 140 ? 18.128 7.570 -17.771 1.00 57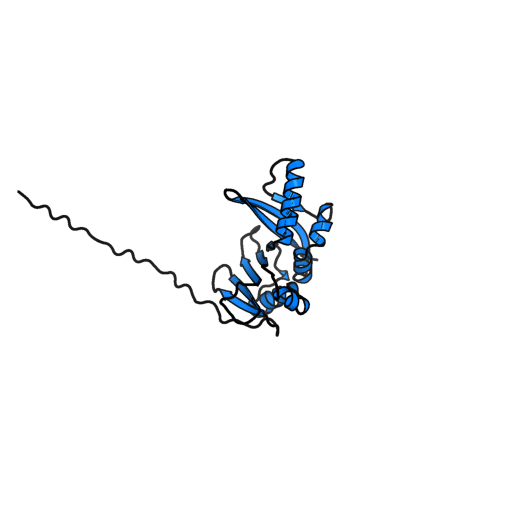.16 140 ARG A N 1
ATOM 1092 C CA . ARG A 1 140 ? 17.557 7.879 -16.449 1.00 57.16 140 ARG A CA 1
ATOM 1093 C C . ARG A 1 140 ? 16.028 7.895 -16.569 1.00 57.16 140 ARG A C 1
ATOM 1095 O O . ARG A 1 140 ? 15.489 8.960 -16.871 1.00 57.16 140 ARG A O 1
ATOM 1102 N N . PRO A 1 141 ? 15.314 6.774 -16.374 1.00 62.34 141 PRO A N 1
ATOM 1103 C CA . PRO A 1 141 ? 13.863 6.801 -16.453 1.00 62.34 141 PRO A CA 1
ATOM 1104 C C . PRO A 1 141 ? 13.299 7.660 -15.314 1.00 62.34 141 PRO A C 1
ATOM 1106 O O . PRO A 1 141 ? 13.563 7.407 -14.139 1.00 62.34 141 PRO A O 1
ATOM 1109 N N . GLY A 1 142 ? 12.531 8.694 -15.670 1.00 76.44 142 GLY A N 1
ATOM 1110 C CA . GLY A 1 142 ? 11.712 9.454 -14.717 1.00 76.44 142 GLY A CA 1
ATOM 1111 C C . GLY A 1 142 ? 10.549 8.625 -14.159 1.00 76.44 142 GLY A C 1
ATOM 1112 O O . GLY A 1 142 ? 10.007 8.952 -13.108 1.00 76.44 142 GLY A O 1
ATOM 1113 N N . ALA A 1 143 ? 10.194 7.529 -14.834 1.00 85.88 143 ALA A N 1
ATOM 1114 C CA . ALA A 1 143 ? 9.282 6.502 -14.354 1.00 85.88 143 ALA A CA 1
ATOM 1115 C C . ALA A 1 143 ? 9.522 5.178 -15.101 1.00 85.88 143 ALA A C 1
ATOM 1117 O O . ALA A 1 143 ? 10.030 5.187 -16.223 1.00 85.88 143 ALA A O 1
ATOM 1118 N N . PHE A 1 144 ? 9.125 4.058 -14.503 1.00 86.88 144 PHE A N 1
ATOM 1119 C CA . PHE A 1 144 ? 9.056 2.746 -15.153 1.00 86.88 144 PHE A CA 1
ATOM 1120 C C . PHE A 1 144 ? 7.824 1.978 -14.665 1.00 86.88 144 PHE A C 1
ATOM 1122 O O . PHE A 1 144 ? 7.197 2.368 -13.681 1.00 86.88 144 PHE A O 1
ATOM 1129 N N . SER A 1 145 ? 7.441 0.918 -15.375 1.00 90.56 145 SER A N 1
ATOM 1130 C CA . SER A 1 145 ? 6.276 0.096 -15.029 1.00 90.56 145 SER A CA 1
ATOM 1131 C C . SER A 1 145 ? 6.634 -1.384 -15.087 1.00 90.56 145 SER A C 1
ATOM 1133 O O . SER A 1 145 ? 7.463 -1.779 -15.901 1.00 90.56 145 SER A O 1
ATOM 1135 N N . VAL A 1 146 ? 6.019 -2.169 -14.207 1.00 91.50 146 VAL A N 1
ATOM 1136 C CA . VAL A 1 146 ? 6.175 -3.620 -14.097 1.00 91.50 146 VAL A CA 1
ATOM 1137 C C . VAL A 1 146 ? 4.787 -4.250 -14.158 1.00 91.50 146 VAL A C 1
ATOM 1139 O O . VAL A 1 146 ? 3.865 -3.842 -13.449 1.00 91.50 146 VAL A O 1
ATOM 1142 N N . THR A 1 147 ? 4.634 -5.238 -15.020 1.00 94.31 147 THR A N 1
ATOM 1143 C CA . THR A 1 147 ? 3.399 -5.960 -15.327 1.00 94.31 147 THR A CA 1
ATOM 1144 C C . THR A 1 147 ? 3.612 -7.460 -15.115 1.00 94.31 147 THR A C 1
ATOM 1146 O O . THR A 1 147 ? 4.758 -7.900 -15.068 1.00 94.31 147 THR A O 1
ATOM 1149 N N . PRO A 1 148 ? 2.553 -8.290 -15.055 1.00 95.00 148 PRO A N 1
ATOM 1150 C CA . PRO A 1 148 ? 2.687 -9.743 -14.899 1.00 95.00 148 PRO A CA 1
ATOM 1151 C C . PRO A 1 148 ? 3.548 -10.466 -15.945 1.00 95.00 148 PRO A C 1
ATOM 1153 O O . PRO A 1 148 ? 3.858 -11.638 -15.752 1.00 95.00 148 PRO A O 1
ATOM 1156 N N . LYS A 1 149 ? 3.879 -9.809 -17.062 1.00 92.56 149 LYS A N 1
ATOM 1157 C CA . LYS A 1 149 ? 4.722 -10.360 -18.132 1.00 92.56 149 LYS A CA 1
ATOM 1158 C C . LYS A 1 149 ? 6.214 -10.090 -17.919 1.00 92.56 149 LYS A C 1
ATOM 1160 O O . LYS A 1 149 ? 7.025 -10.695 -18.609 1.00 92.56 149 LYS A O 1
ATOM 1165 N N . ASP A 1 150 ? 6.559 -9.183 -17.010 1.00 89.31 150 ASP A N 1
ATOM 1166 C CA . ASP A 1 150 ? 7.936 -8.782 -16.736 1.00 89.31 150 ASP A CA 1
ATOM 1167 C C . ASP A 1 150 ? 8.556 -9.695 -15.669 1.00 89.31 150 ASP A C 1
ATOM 1169 O O . ASP A 1 150 ? 7.896 -10.050 -14.693 1.00 89.31 150 ASP A O 1
ATOM 1173 N N . GLU A 1 151 ? 9.839 -10.040 -15.811 1.00 87.81 151 GLU A N 1
ATOM 1174 C CA . GLU A 1 151 ? 10.552 -10.928 -14.870 1.00 87.81 151 GLU A CA 1
ATOM 1175 C C . GLU A 1 151 ? 10.491 -10.407 -13.425 1.00 87.81 151 GLU A C 1
ATOM 1177 O O . GLU A 1 151 ? 10.193 -11.141 -12.481 1.00 87.81 151 GLU A O 1
ATOM 1182 N N . TRP A 1 152 ? 10.654 -9.093 -13.274 1.00 87.50 152 TRP A N 1
ATOM 1183 C CA . TRP A 1 152 ? 10.620 -8.380 -12.001 1.00 87.50 152 TRP A CA 1
ATOM 1184 C C . TRP A 1 152 ? 9.259 -8.395 -11.294 1.00 87.50 152 TRP A C 1
ATOM 1186 O O . TRP A 1 152 ? 9.163 -8.025 -10.123 1.00 87.50 152 TRP A O 1
ATOM 1196 N N . TRP A 1 153 ? 8.187 -8.838 -11.958 1.00 91.94 153 TRP A N 1
ATOM 1197 C CA . TRP A 1 153 ? 6.880 -8.987 -11.320 1.00 91.94 153 TRP A CA 1
ATOM 1198 C C . TRP A 1 153 ? 6.925 -9.916 -10.107 1.00 91.94 153 TRP A C 1
ATOM 1200 O O . TRP A 1 153 ? 6.243 -9.662 -9.110 1.00 91.94 153 TRP A O 1
ATOM 1210 N N . LEU A 1 154 ? 7.726 -10.983 -10.180 1.00 91.44 154 LEU A N 1
ATOM 1211 C CA . LEU A 1 154 ? 7.851 -11.955 -9.096 1.00 91.44 154 LEU A CA 1
ATOM 1212 C C . LEU A 1 154 ? 8.440 -11.320 -7.832 1.00 91.44 154 LEU A C 1
ATOM 1214 O O . LEU A 1 154 ? 7.927 -11.573 -6.740 1.00 91.44 154 LEU A O 1
ATOM 1218 N N . ASP A 1 155 ? 9.426 -10.436 -7.979 1.00 91.88 155 ASP A N 1
ATOM 1219 C CA . ASP A 1 155 ? 10.044 -9.738 -6.849 1.00 91.88 155 ASP A CA 1
ATOM 1220 C C . ASP A 1 155 ? 9.028 -8.840 -6.144 1.00 91.88 155 ASP A C 1
ATOM 1222 O O . ASP A 1 155 ? 8.848 -8.923 -4.927 1.00 91.88 155 ASP A O 1
ATOM 1226 N N . TYR A 1 156 ? 8.272 -8.048 -6.914 1.00 91.44 156 TYR A N 1
ATOM 1227 C CA . TYR A 1 156 ? 7.203 -7.218 -6.359 1.00 91.44 156 TYR A CA 1
ATOM 1228 C C . TYR A 1 156 ? 6.110 -8.053 -5.697 1.00 91.44 156 TYR A C 1
ATOM 1230 O O . TYR A 1 156 ? 5.678 -7.719 -4.593 1.00 91.44 156 TYR A O 1
ATOM 1238 N N . LYS A 1 157 ? 5.673 -9.145 -6.333 1.00 92.69 157 LYS A N 1
ATOM 1239 C CA . LYS A 1 157 ? 4.616 -10.029 -5.820 1.00 92.69 157 LYS A CA 1
ATOM 1240 C C . LYS A 1 157 ? 4.949 -10.605 -4.440 1.00 92.69 157 LYS A C 1
ATOM 1242 O O . LYS A 1 157 ? 4.041 -10.858 -3.646 1.00 92.69 157 LYS A O 1
ATOM 1247 N N . ASN A 1 158 ? 6.235 -10.780 -4.145 1.00 91.50 158 ASN A N 1
ATOM 1248 C CA . ASN A 1 158 ? 6.710 -11.322 -2.878 1.00 91.50 158 ASN A CA 1
ATOM 1249 C C . ASN A 1 158 ? 6.821 -10.280 -1.752 1.00 91.50 158 ASN A C 1
ATOM 1251 O O . ASN A 1 158 ? 6.942 -10.679 -0.591 1.00 91.50 158 ASN A O 1
ATOM 1255 N N . THR A 1 159 ? 6.707 -8.983 -2.057 1.00 91.81 159 THR A N 1
ATOM 1256 C CA . THR A 1 159 ? 6.732 -7.908 -1.050 1.00 91.81 159 THR A CA 1
ATOM 1257 C C . THR A 1 159 ? 5.494 -7.910 -0.153 1.00 91.81 159 THR A C 1
ATOM 1259 O O . THR A 1 159 ? 4.384 -8.261 -0.573 1.00 91.81 159 THR A O 1
ATOM 1262 N N . ASP A 1 160 ? 5.661 -7.443 1.084 1.00 90.38 160 ASP A N 1
ATOM 1263 C CA . ASP A 1 160 ? 4.547 -7.279 2.020 1.00 90.38 160 ASP A CA 1
ATOM 1264 C C . ASP A 1 160 ? 3.555 -6.215 1.541 1.00 90.38 160 ASP A C 1
ATOM 1266 O O . ASP A 1 160 ? 2.346 -6.385 1.709 1.00 90.38 160 ASP A O 1
ATOM 1270 N N . ALA A 1 161 ? 4.032 -5.172 0.854 1.00 92.50 161 ALA A N 1
ATOM 1271 C CA . ALA A 1 161 ? 3.193 -4.171 0.200 1.00 92.50 161 ALA A CA 1
ATOM 1272 C C . ALA A 1 161 ? 2.229 -4.804 -0.819 1.00 92.50 161 ALA A C 1
ATOM 1274 O O . ALA A 1 161 ? 1.017 -4.577 -0.760 1.00 92.50 161 ALA A O 1
ATOM 1275 N N . PHE A 1 162 ? 2.737 -5.652 -1.722 1.00 94.62 162 PHE A N 1
ATOM 1276 C CA . PHE A 1 162 ? 1.911 -6.312 -2.735 1.00 94.62 162 PHE A CA 1
ATOM 1277 C C . PHE A 1 162 ? 0.869 -7.236 -2.104 1.00 94.62 162 PHE A C 1
ATOM 1279 O O . PHE A 1 162 ? -0.308 -7.195 -2.480 1.00 94.62 162 PHE A O 1
ATOM 1286 N N . LYS A 1 163 ? 1.275 -8.050 -1.122 1.00 94.38 163 LYS A N 1
ATOM 1287 C CA . LYS A 1 163 ? 0.368 -8.942 -0.380 1.00 94.38 163 LYS A CA 1
ATOM 1288 C C . LYS A 1 163 ? -0.706 -8.141 0.353 1.00 94.38 163 LYS A C 1
ATOM 1290 O O . LYS A 1 163 ? -1.891 -8.454 0.236 1.00 94.38 163 LYS A O 1
ATOM 1295 N N . THR A 1 164 ?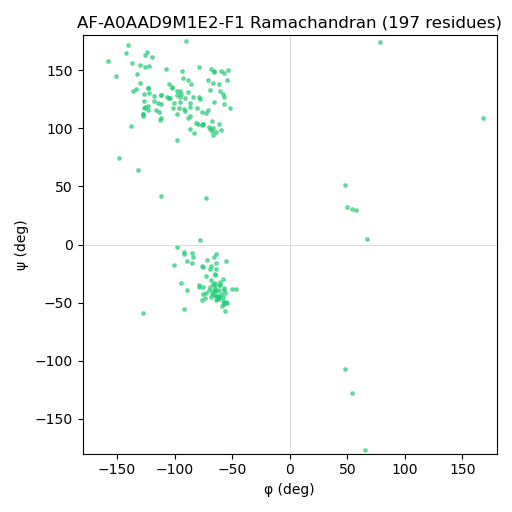 -0.304 -7.069 1.035 1.00 94.12 164 THR A N 1
ATOM 1296 C CA . THR A 1 164 ? -1.194 -6.167 1.774 1.00 94.12 164 THR A CA 1
ATOM 1297 C C . THR A 1 164 ? -2.251 -5.566 0.859 1.00 94.12 164 THR A C 1
ATOM 1299 O O . THR A 1 164 ? -3.438 -5.637 1.171 1.00 94.12 164 THR A O 1
ATOM 1302 N N . ILE A 1 165 ? -1.855 -5.027 -0.296 1.00 95.31 165 ILE A N 1
ATOM 1303 C CA . ILE A 1 165 ? -2.785 -4.417 -1.254 1.00 95.31 165 ILE A CA 1
ATOM 1304 C C . ILE A 1 165 ? -3.685 -5.477 -1.885 1.00 95.31 165 ILE A C 1
ATOM 1306 O O . ILE A 1 165 ? -4.900 -5.299 -1.924 1.00 95.31 165 ILE A O 1
ATOM 1310 N N . SER A 1 166 ? -3.130 -6.614 -2.303 1.00 94.75 166 SER A N 1
ATOM 1311 C CA . SER A 1 166 ? -3.918 -7.717 -2.870 1.00 94.75 166 SER A CA 1
ATOM 1312 C C . SER A 1 166 ? -5.010 -8.198 -1.909 1.00 94.75 166 SER A C 1
ATOM 1314 O O . SER A 1 166 ? -6.136 -8.474 -2.319 1.00 94.75 166 SER A O 1
ATOM 1316 N N . GLN A 1 167 ? -4.697 -8.260 -0.613 1.00 94.88 167 GLN A N 1
ATOM 1317 C CA . GLN A 1 167 ? -5.644 -8.648 0.430 1.00 94.88 167 GLN A CA 1
ATOM 1318 C C . GLN A 1 167 ? -6.603 -7.522 0.824 1.00 94.88 167 GLN A C 1
ATOM 1320 O O . GLN A 1 167 ? -7.761 -7.799 1.135 1.00 94.88 167 GLN A O 1
ATOM 1325 N N . ALA A 1 168 ? -6.159 -6.264 0.850 1.00 93.56 168 ALA A N 1
ATOM 1326 C CA . ALA A 1 168 ? -7.004 -5.120 1.191 1.00 93.56 168 ALA A CA 1
ATOM 1327 C C . ALA A 1 168 ? -8.056 -4.858 0.094 1.00 93.56 168 ALA A C 1
ATOM 1329 O O . ALA A 1 168 ? -9.213 -4.575 0.399 1.00 93.56 168 ALA A O 1
ATOM 1330 N N . PHE A 1 169 ? -7.681 -5.053 -1.172 1.00 93.81 169 PHE A N 1
ATOM 1331 C CA . PHE A 1 169 ? -8.469 -4.711 -2.357 1.00 93.81 169 PHE A CA 1
ATOM 1332 C C . PHE A 1 169 ? -8.957 -5.949 -3.129 1.00 93.81 169 PHE A C 1
ATOM 1334 O O . PHE A 1 169 ? -8.953 -5.946 -4.353 1.00 93.81 169 PHE A O 1
ATOM 1341 N N . ILE A 1 170 ? -9.423 -6.997 -2.433 1.00 90.56 170 ILE A N 1
ATOM 1342 C CA . ILE A 1 170 ? -9.862 -8.286 -3.027 1.00 90.56 170 ILE A CA 1
ATOM 1343 C C . ILE A 1 170 ? -10.794 -8.168 -4.252 1.00 90.56 170 ILE A C 1
ATOM 1345 O O . ILE A 1 170 ? -10.629 -8.982 -5.167 1.00 90.56 170 ILE A O 1
ATOM 1349 N N . PRO A 1 171 ? -11.756 -7.220 -4.330 1.00 90.00 171 PRO A N 1
ATOM 1350 C CA . PRO A 1 171 ? -12.602 -7.060 -5.522 1.00 90.00 171 PRO A CA 1
ATOM 1351 C C . PRO A 1 171 ? -11.835 -6.644 -6.789 1.00 90.00 171 PRO A C 1
ATOM 1353 O O . PRO A 1 171 ? -12.400 -6.594 -7.880 1.00 90.00 171 PRO A O 1
ATOM 1356 N N . ARG A 1 172 ? -10.553 -6.308 -6.648 1.00 93.69 172 ARG A N 1
ATOM 1357 C CA . ARG A 1 172 ? -9.653 -5.868 -7.706 1.00 93.69 172 ARG A CA 1
ATOM 1358 C C . ARG A 1 172 ? -8.397 -6.733 -7.728 1.00 93.69 172 ARG A C 1
ATOM 1360 O O . ARG A 1 172 ? -8.092 -7.449 -6.776 1.00 93.69 172 ARG A O 1
ATOM 1367 N N . TYR A 1 173 ? -7.663 -6.672 -8.828 1.00 94.50 173 TYR A N 1
ATOM 1368 C CA . TYR A 1 173 ? -6.317 -7.228 -8.922 1.00 94.50 173 TYR A CA 1
ATOM 1369 C C . TYR A 1 173 ? -5.322 -6.135 -9.306 1.00 94.50 173 TYR A C 1
ATOM 1371 O O . TYR A 1 173 ? -5.687 -5.136 -9.929 1.00 94.50 173 TYR A O 1
ATOM 1379 N N . ILE A 1 174 ? -4.063 -6.323 -8.914 1.00 96.94 174 ILE A N 1
ATOM 1380 C CA . ILE A 1 174 ? -2.961 -5.448 -9.317 1.00 96.94 174 ILE A CA 1
ATOM 1381 C C . ILE A 1 174 ? -2.611 -5.811 -10.761 1.00 96.94 174 ILE A C 1
ATOM 1383 O O . ILE A 1 174 ? -2.185 -6.933 -11.024 1.00 96.94 174 ILE A O 1
ATOM 1387 N N . ALA A 1 175 ? -2.835 -4.885 -11.688 1.00 96.56 175 ALA A N 1
ATOM 1388 C CA . ALA A 1 175 ? -2.580 -5.085 -13.115 1.00 96.56 175 ALA A CA 1
ATOM 1389 C C . ALA A 1 175 ? -1.198 -4.567 -13.537 1.00 96.56 175 ALA A C 1
ATOM 1391 O O . ALA A 1 175 ? -0.569 -5.119 -14.434 1.00 96.56 175 ALA A O 1
ATOM 1392 N N . GLU A 1 176 ? -0.738 -3.502 -12.885 1.00 96.12 176 GLU A N 1
ATOM 1393 C CA . GLU A 1 176 ? 0.523 -2.824 -13.169 1.00 96.12 176 GLU A CA 1
ATOM 1394 C C . GLU A 1 176 ? 1.038 -2.194 -11.873 1.00 96.12 176 GLU A C 1
ATOM 1396 O O . GLU A 1 176 ? 0.263 -1.707 -11.040 1.00 96.12 176 GLU A O 1
ATOM 1401 N N . ILE A 1 177 ? 2.355 -2.195 -11.713 1.00 95.12 177 ILE A N 1
ATOM 1402 C CA . ILE A 1 177 ? 3.060 -1.438 -10.690 1.00 95.12 177 ILE A CA 1
ATOM 1403 C C . ILE A 1 177 ? 3.885 -0.393 -11.415 1.00 95.12 177 ILE A C 1
ATOM 1405 O O . ILE A 1 177 ? 4.823 -0.719 -12.138 1.00 95.12 177 ILE A O 1
ATOM 1409 N N . ARG A 1 178 ? 3.538 0.872 -11.219 1.00 92.88 178 ARG A N 1
ATOM 1410 C CA . ARG A 1 178 ? 4.282 1.994 -11.774 1.00 92.88 178 ARG A CA 1
ATOM 1411 C C . ARG A 1 178 ? 5.138 2.624 -10.701 1.00 92.88 178 ARG A C 1
ATOM 1413 O O . ARG A 1 178 ? 4.665 2.906 -9.605 1.00 92.88 178 ARG A O 1
ATOM 1420 N N . VAL A 1 179 ? 6.382 2.904 -11.037 1.00 90.56 179 VAL A N 1
ATOM 1421 C CA . VAL A 1 179 ? 7.307 3.615 -10.168 1.00 90.56 179 VAL A CA 1
ATOM 1422 C C . VAL A 1 179 ? 7.638 4.949 -10.802 1.00 90.56 179 VAL A C 1
ATOM 1424 O O . VAL A 1 179 ? 8.172 5.003 -11.906 1.00 90.56 179 VAL A O 1
ATOM 1427 N N . GLU A 1 180 ? 7.354 6.028 -10.085 1.00 88.81 180 GLU A N 1
ATOM 1428 C CA . GLU A 1 180 ? 7.779 7.377 -10.447 1.00 88.81 180 GLU A CA 1
ATOM 1429 C C . GLU A 1 180 ? 9.047 7.736 -9.668 1.00 88.81 180 GLU A C 1
ATOM 1431 O O . GLU A 1 180 ? 9.127 7.549 -8.450 1.00 88.81 180 GLU A O 1
ATOM 1436 N N . VAL A 1 181 ? 10.045 8.269 -10.373 1.00 85.12 181 VAL A N 1
ATOM 1437 C CA . VAL A 1 181 ? 11.334 8.678 -9.815 1.00 85.12 181 VAL A CA 1
ATOM 1438 C C . VAL A 1 181 ? 11.431 10.193 -9.884 1.00 85.12 181 VAL A C 1
ATOM 1440 O O . VAL A 1 181 ? 11.617 10.782 -10.946 1.00 85.12 181 VAL A O 1
ATOM 1443 N N . THR A 1 182 ? 11.347 10.846 -8.730 1.00 82.44 182 THR A N 1
ATOM 1444 C CA . THR A 1 182 ? 11.521 12.297 -8.630 1.00 82.44 182 THR A CA 1
ATOM 1445 C C . THR A 1 182 ? 12.889 12.608 -8.041 1.00 82.44 182 THR A C 1
ATOM 1447 O O . THR A 1 182 ? 13.236 12.130 -6.961 1.00 82.44 182 THR A O 1
ATOM 1450 N N . LYS A 1 183 ? 13.682 13.438 -8.721 1.00 76.31 183 LYS A N 1
ATOM 1451 C CA . LYS A 1 183 ? 14.919 13.971 -8.142 1.00 76.31 183 LYS A CA 1
ATOM 1452 C C . LYS A 1 183 ? 14.567 15.140 -7.222 1.00 76.31 183 LYS A C 1
ATOM 1454 O O . LYS A 1 183 ? 14.054 16.152 -7.692 1.00 76.31 183 LYS A O 1
ATOM 1459 N N . LYS A 1 184 ? 14.865 15.020 -5.929 1.00 76.00 184 LYS A N 1
ATOM 1460 C CA . LYS A 1 184 ? 14.784 16.122 -4.965 1.00 76.00 184 LYS A CA 1
ATOM 1461 C C . LYS A 1 184 ? 16.183 16.471 -4.495 1.00 76.00 184 LYS A C 1
ATOM 1463 O O . LYS A 1 184 ? 16.776 15.723 -3.728 1.00 76.00 184 LYS A O 1
ATOM 1468 N N . SER A 1 185 ? 16.695 17.613 -4.954 1.00 74.06 185 SER A N 1
ATOM 1469 C CA . SER A 1 185 ? 18.040 18.094 -4.617 1.00 74.06 185 SER A CA 1
ATOM 1470 C C . SER A 1 185 ? 19.091 16.975 -4.784 1.00 74.06 185 SER A C 1
ATOM 1472 O O . SER A 1 185 ? 19.357 16.551 -5.916 1.00 74.06 185 SER A O 1
ATOM 1474 N N . SER A 1 186 ? 19.607 16.443 -3.671 1.00 72.44 186 SER A N 1
ATOM 1475 C CA . SER A 1 186 ? 20.647 15.411 -3.596 1.00 72.44 186 SER A CA 1
ATOM 1476 C C . SER A 1 186 ? 20.144 13.961 -3.533 1.00 72.44 186 SER A C 1
ATOM 1478 O O . SER A 1 186 ? 20.962 13.047 -3.604 1.00 72.44 186 SER A O 1
ATOM 1480 N N . PHE A 1 187 ? 18.836 13.709 -3.410 1.00 72.88 187 PHE A N 1
ATOM 1481 C CA . PHE A 1 187 ? 18.284 12.354 -3.279 1.00 72.88 187 PHE A CA 1
ATOM 1482 C C . PHE A 1 187 ? 17.203 12.040 -4.322 1.00 72.88 187 PHE A C 1
ATOM 1484 O O . PHE A 1 187 ? 16.512 12.915 -4.851 1.00 72.88 187 PHE A O 1
ATOM 1491 N N . LYS A 1 188 ? 17.064 10.750 -4.645 1.00 77.88 188 LYS A N 1
ATOM 1492 C CA . LYS A 1 188 ? 15.959 10.239 -5.463 1.00 77.88 188 LYS A CA 1
ATOM 1493 C C . LYS A 1 188 ? 14.817 9.841 -4.537 1.00 77.88 188 LYS A C 1
ATOM 1495 O O . LYS A 1 188 ? 15.012 9.058 -3.611 1.00 77.88 188 LYS A O 1
ATOM 1500 N N . GLN A 1 189 ? 13.636 10.379 -4.797 1.00 83.00 189 GLN A N 1
ATOM 1501 C CA . GLN A 1 189 ? 12.399 9.931 -4.184 1.00 83.00 189 GLN A CA 1
ATOM 1502 C C . GLN A 1 189 ? 11.701 8.979 -5.153 1.00 83.00 189 GLN A C 1
ATOM 1504 O O . GLN A 1 189 ? 11.501 9.312 -6.321 1.00 83.00 189 GLN A O 1
ATOM 1509 N N . PHE A 1 190 ? 11.325 7.811 -4.648 1.00 86.31 190 PHE A N 1
ATOM 1510 C CA . PHE A 1 190 ? 10.558 6.823 -5.389 1.00 86.31 190 PHE A CA 1
ATOM 1511 C C . PHE A 1 190 ? 9.113 6.832 -4.908 1.00 86.31 190 PHE A C 1
ATOM 1513 O O . PHE A 1 190 ? 8.848 6.944 -3.707 1.00 86.31 190 PHE A O 1
ATOM 1520 N N . ARG A 1 191 ? 8.177 6.735 -5.846 1.00 89.31 191 ARG A N 1
ATOM 1521 C CA . ARG A 1 191 ? 6.750 6.626 -5.563 1.00 89.31 191 ARG A CA 1
ATOM 1522 C C . ARG A 1 191 ? 6.202 5.422 -6.309 1.00 89.31 191 ARG A C 1
ATOM 1524 O O . ARG A 1 191 ? 6.142 5.441 -7.534 1.00 89.31 191 ARG A O 1
ATOM 1531 N N . THR A 1 192 ? 5.800 4.403 -5.561 1.00 93.38 192 THR A N 1
ATOM 1532 C CA . THR A 1 192 ? 5.242 3.174 -6.126 1.00 93.38 192 THR A CA 1
ATOM 1533 C C . THR A 1 192 ? 3.724 3.249 -6.137 1.00 93.38 192 THR A C 1
ATOM 1535 O O . THR A 1 192 ? 3.089 3.463 -5.103 1.00 93.38 192 THR A O 1
ATOM 1538 N N . ILE A 1 193 ? 3.152 3.093 -7.324 1.00 94.88 193 ILE A N 1
ATOM 1539 C CA . ILE A 1 193 ? 1.732 3.197 -7.625 1.00 94.88 193 ILE A CA 1
ATOM 1540 C C . ILE A 1 193 ? 1.258 1.824 -8.091 1.00 94.88 193 ILE A C 1
ATOM 1542 O O . ILE A 1 193 ? 1.657 1.334 -9.144 1.00 94.88 193 ILE A O 1
ATOM 1546 N N . PHE A 1 194 ? 0.369 1.222 -7.319 1.00 96.38 194 PHE A N 1
ATOM 1547 C CA . PHE A 1 194 ? -0.344 0.009 -7.677 1.00 96.38 194 PHE A CA 1
ATOM 1548 C C . PHE A 1 194 ? -1.595 0.395 -8.459 1.00 96.38 194 PHE A C 1
ATOM 1550 O O . PHE A 1 194 ? -2.472 1.100 -7.949 1.00 96.38 194 PHE A O 1
ATOM 1557 N N . ILE A 1 195 ? -1.669 -0.058 -9.706 1.00 96.62 195 ILE A N 1
ATOM 1558 C CA . ILE A 1 195 ? -2.797 0.180 -10.600 1.00 96.62 195 ILE A CA 1
ATOM 1559 C C . ILE A 1 195 ? -3.718 -1.034 -10.526 1.00 96.62 195 ILE A C 1
ATOM 1561 O O . ILE A 1 195 ? -3.334 -2.158 -10.857 1.00 96.62 195 ILE A O 1
ATOM 1565 N N . LEU A 1 196 ? -4.944 -0.796 -10.065 1.00 96.62 196 LEU A N 1
ATOM 1566 C CA . LEU A 1 196 ? -5.921 -1.824 -9.741 1.00 96.62 196 LEU A CA 1
ATOM 1567 C C . LEU A 1 196 ? -7.032 -1.893 -10.790 1.00 96.62 196 LEU A C 1
ATOM 1569 O O . LEU A 1 196 ? -7.732 -0.906 -11.045 1.00 96.62 196 LEU A O 1
ATOM 1573 N N . GLN A 1 197 ? -7.267 -3.084 -11.331 1.00 94.88 197 GLN A N 1
ATOM 1574 C CA . GLN A 1 197 ? -8.359 -3.362 -12.265 1.00 94.88 197 GLN A CA 1
ATOM 1575 C C . GLN A 1 197 ? -9.456 -4.189 -11.592 1.00 94.88 197 GLN A C 1
ATOM 1577 O O . GLN A 1 197 ? -9.201 -4.919 -10.635 1.00 94.88 197 GLN A O 1
ATOM 1582 N N . LYS A 1 198 ? -10.699 -4.016 -12.055 1.00 93.06 198 LYS A N 1
ATOM 1583 C CA . LYS A 1 198 ? -11.813 -4.860 -11.609 1.00 93.06 198 LYS A CA 1
ATOM 1584 C C . LYS A 1 198 ? -11.564 -6.281 -12.106 1.00 93.06 198 LYS A C 1
ATOM 1586 O O . LYS A 1 198 ? -11.095 -6.438 -13.230 1.00 93.06 198 LYS A O 1
ATOM 1591 N N . LYS A 1 199 ? -11.843 -7.257 -11.247 1.00 85.94 199 LYS A N 1
ATOM 1592 C CA . LYS A 1 199 ? -11.910 -8.660 -11.656 1.00 85.94 199 LYS A CA 1
ATOM 1593 C C . LYS A 1 199 ? -13.069 -8.889 -12.618 1.00 85.94 199 LYS A C 1
ATOM 1595 O O . LYS A 1 199 ? -14.045 -8.105 -12.540 1.00 85.94 199 LYS A O 1
#

Secondary structure (DSSP, 8-state):
--------------------PPPPPPEE-TTSSEEEEEE--SSEEEEEEESS-TTSPPSEEEEEEEEEETTEEEEEEEE---THHHHHHHHS-HHHHHHHIIIIIS---GGG--EEEEE-HHHHHHHHHHHHHHHHHSS--SEEEE-TTSTTHHHHHHSHHHHHHHHHTTTEEEEEEEEEEEEETTEEEEEEEEEEEE-

pLDDT: mean 80.33, std 15.98, range [37.12, 96.94]

Solvent-accessible surface area (backbone atoms only — not comparable to full-atom values): 11508 Å² total; per-residue (Å²): 135,85,84,82,82,82,81,80,84,80,76,82,80,80,76,78,73,73,82,77,69,73,65,49,78,72,38,70,43,85,92,45,68,35,22,39,29,43,42,89,44,91,58,45,35,36,38,28,26,77,47,85,61,79,88,55,78,50,34,32,38,41,36,46,37,72,67,69,62,94,73,32,37,32,42,36,39,40,49,57,80,56,77,74,53,54,65,55,34,73,80,51,42,67,26,55,53,52,40,44,45,31,50,74,70,65,65,46,63,61,88,72,43,43,32,36,34,55,44,42,69,69,61,50,52,54,52,50,52,48,52,60,55,45,46,76,72,65,60,84,65,56,52,53,75,43,33,89,86,41,80,67,31,60,62,52,60,71,34,67,68,45,48,30,49,50,63,45,33,61,72,31,42,78,59,34,41,36,37,40,46,45,82,51,95,96,46,78,46,78,46,41,34,39,34,38,39,78,112

Radius of gyration: 22.23 Å; Cα contacts (8 Å, |Δi|>4): 314; chains: 1; bounding box: 39×88×44 Å

Mean predicted aligned error: 9.77 Å

Sequence (199 aa):
MYFGGLLLLIQPLLVAVAAVKSPSAPKRVGGSDFFAITTDTSPLTIAIRMGQDESRSPMLNLRYVSTTYARKPVLEIRASIEGDEKKSLEKQPVSTIIKAVTSDYAKIKLDQMPYVIYQDYQLWELVRSYASESVKLRGRPGAFSVTPKDEWWLDYKNTDAFKTISQAFIPRYIAEIRVEVTKKSSFKQFRTIFILQKK

Organism: NCBI: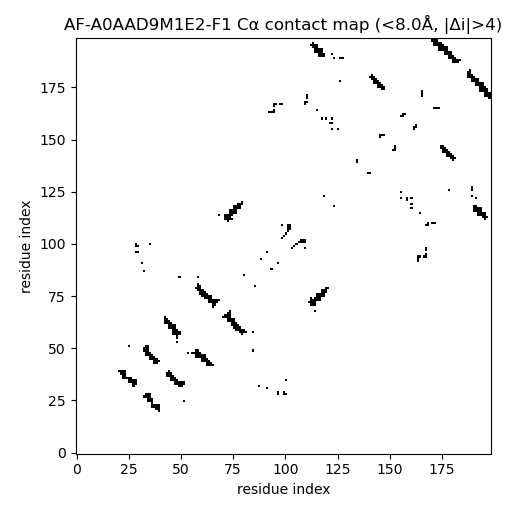txid1216348

Foldseek 3Di:
DDDDDDDDDDDDDPPPPPPQPDKDQWDDQPPAQKTWIWRPDVFIKIFIPRHRDPVDHGQKIWTWHAQDPVGHIEIEIEGDQDDPSVVSCVVPPPLNSLQRCQVVPVVHDLLRHQKYKYDDDVVVVLVVVVQVVVCVVDHRDQKDKDAPVDPCVVVVCPDSVQVSSCSNNVQWHQGMWMWGWDDDPPDIDIIIMGGIDGD

Nearest PDB structures (foldseek):
  4fva-assembly1_A  TM=3.074E-01  e=2.143E+00  Caenorhabditis elegans
  5iqk-assembly1_A  TM=2.916E-01  e=1.784E+00  uncultured bacterium
  6rvz-assembly1_A  TM=3.952E-01  e=2.736E+00  Homo sapiens
  4f1i-assembly1_A-2  TM=3.054E-01  e=2.422E+00  Caenorhabditis elegans
  4fva-assembly4_D  TM=2.832E-01  e=2.422E+00  Caenorhabditis elegans